Protein AF-A0A925VFR7-F1 (afdb_monomer_lite)

Foldseek 3Di:
DDDDPDPDPDDDPVLVVVLVVLLVVLQVVLVVCVVVLVLVSSLVSLVVNLVSLPPDPVCPVVNLVSLLSSLVSLLSVCVVVVDLVSLVSSLVSLVVSLCVCVDPPHDHDPVSVVSNVVSVVSNVVSVVSNVVSVVVVVVVVPPPPPPPPPVPVPDDVPCPPPPVVPVPPPVPPPPVVVPPPPPPPPDDPDDDDDDDPVVVVVVVVVVVVVVVVVVVVVVVVVVVVVVVVPDPPPPPPPPDDDDDDDD

Radius of gyration: 29.78 Å; chains: 1; bounding box: 69×75×97 Å

Structure (mmCIF, N/CA/C/O backbone):
data_AF-A0A925VFR7-F1
#
_entry.id   AF-A0A925VFR7-F1
#
loop_
_atom_site.group_PDB
_atom_site.id
_atom_site.type_symbol
_atom_site.label_atom_id
_atom_site.label_alt_id
_atom_site.label_comp_id
_atom_site.label_asym_id
_atom_site.label_entity_id
_atom_site.label_seq_id
_atom_site.pdbx_PDB_ins_code
_atom_site.Cartn_x
_atom_site.Cartn_y
_atom_site.Cartn_z
_atom_site.occupancy
_atom_site.B_iso_or_equiv
_atom_site.auth_seq_id
_atom_site.auth_comp_id
_atom_site.auth_asym_id
_atom_site.auth_atom_id
_atom_site.pdbx_PDB_model_num
ATOM 1 N N . MET A 1 1 ? -27.963 -28.538 18.468 1.00 59.59 1 MET A N 1
ATOM 2 C CA . MET A 1 1 ? -27.291 -27.809 19.562 1.00 59.59 1 MET A CA 1
ATOM 3 C C . MET A 1 1 ? -26.613 -26.593 18.952 1.00 59.59 1 MET A C 1
ATOM 5 O O . MET A 1 1 ? -25.867 -26.795 18.001 1.00 59.59 1 MET A O 1
ATOM 9 N N . PRO A 1 2 ? -26.933 -25.360 19.374 1.00 66.06 2 PRO A N 1
ATOM 10 C CA . PRO A 1 2 ? -26.280 -24.164 18.849 1.00 66.06 2 PRO A CA 1
ATOM 11 C C . PRO A 1 2 ? -24.810 -24.149 19.290 1.00 66.06 2 PRO A C 1
ATOM 13 O O . PRO A 1 2 ? -24.520 -24.251 20.479 1.00 66.06 2 PRO A O 1
ATOM 16 N N . VAL A 1 3 ? -23.889 -24.066 18.330 1.00 71.00 3 VAL A N 1
ATOM 17 C CA . VAL A 1 3 ? -22.463 -23.852 18.599 1.00 71.00 3 VAL A CA 1
ATOM 18 C C . VAL A 1 3 ? -22.333 -22.412 19.086 1.00 71.00 3 VAL A C 1
ATOM 20 O O . VAL A 1 3 ? -22.599 -21.486 18.321 1.00 71.00 3 VAL A O 1
ATOM 23 N N . GLN A 1 4 ? -21.999 -22.211 20.362 1.00 64.44 4 GLN A N 1
ATOM 24 C CA . GLN A 1 4 ? -21.635 -20.880 20.840 1.00 64.44 4 GLN A CA 1
ATOM 25 C C . GLN A 1 4 ? -20.401 -20.427 20.048 1.00 64.44 4 GLN A C 1
ATOM 27 O O . GLN A 1 4 ? -19.417 -21.172 20.014 1.00 64.44 4 GLN A O 1
ATOM 32 N N . PRO A 1 5 ? -20.440 -19.264 19.374 1.00 76.12 5 PRO A N 1
ATOM 33 C CA . PRO A 1 5 ? -19.254 -18.739 18.720 1.00 76.12 5 PRO A CA 1
ATOM 34 C C . PRO A 1 5 ? -18.174 -18.565 19.787 1.00 76.12 5 PRO A C 1
ATOM 36 O O . PRO A 1 5 ? -18.442 -18.008 20.853 1.00 76.12 5 PRO A O 1
ATOM 39 N N . ALA A 1 6 ? -16.977 -19.092 19.518 1.00 77.94 6 ALA A N 1
ATOM 40 C CA . ALA A 1 6 ? -15.814 -18.858 20.362 1.00 77.94 6 ALA A CA 1
ATOM 41 C C . ALA A 1 6 ? -15.708 -17.347 20.605 1.00 77.94 6 ALA A C 1
ATOM 43 O O . ALA A 1 6 ? -15.722 -16.574 19.645 1.00 77.94 6 ALA A O 1
ATOM 44 N N . GLY A 1 7 ? -15.705 -16.936 21.877 1.00 76.06 7 GLY A N 1
ATOM 45 C CA . GLY A 1 7 ? -15.683 -15.526 22.248 1.00 76.06 7 GLY A CA 1
ATOM 46 C C . GLY A 1 7 ? -14.533 -14.828 21.532 1.00 76.06 7 GLY A C 1
ATOM 47 O O . GLY A 1 7 ? -13.388 -15.264 21.643 1.00 76.06 7 GLY A O 1
ATOM 48 N N . VAL A 1 8 ? -14.852 -13.791 20.758 1.00 81.19 8 VAL A N 1
ATOM 49 C CA . VAL A 1 8 ? -13.847 -12.943 20.117 1.00 81.19 8 VAL A CA 1
ATOM 50 C C . VAL A 1 8 ? -13.041 -12.321 21.249 1.00 81.19 8 VAL A C 1
ATOM 52 O O . VAL A 1 8 ? -13.591 -11.563 22.047 1.00 81.19 8 VAL A O 1
ATOM 55 N N . ALA A 1 9 ? -11.776 -12.718 21.381 1.00 82.75 9 ALA A N 1
ATOM 56 C CA . ALA A 1 9 ? -10.885 -12.142 22.373 1.00 82.75 9 ALA A CA 1
ATOM 57 C C . ALA A 1 9 ? -10.715 -10.657 22.039 1.00 82.75 9 ALA A C 1
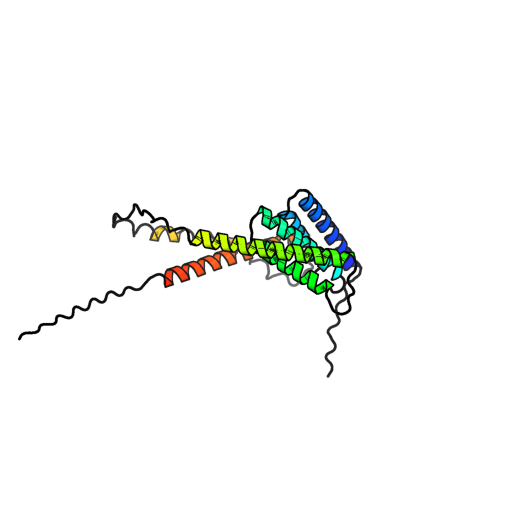ATOM 59 O O . ALA A 1 9 ? -10.127 -10.318 21.015 1.00 82.75 9 ALA A O 1
ATOM 60 N N . THR A 1 10 ? -11.285 -9.790 22.871 1.00 90.50 10 THR A N 1
ATOM 61 C CA . THR A 1 10 ? -11.156 -8.340 22.736 1.00 90.50 10 THR A CA 1
ATOM 62 C C . THR A 1 10 ? -9.782 -7.918 23.226 1.00 90.50 10 THR A C 1
ATOM 64 O O . THR A 1 10 ? -9.385 -8.298 24.331 1.00 90.50 10 THR A O 1
ATOM 67 N N . MET A 1 11 ? -9.080 -7.125 22.424 1.00 93.69 11 MET A N 1
ATOM 68 C CA . MET A 1 11 ? -7.783 -6.561 22.790 1.00 93.69 11 MET A CA 1
ATOM 69 C C . MET A 1 11 ? -7.928 -5.619 23.990 1.00 93.69 11 MET A C 1
ATOM 71 O O . MET A 1 11 ? -8.882 -4.839 24.064 1.00 93.69 11 MET A O 1
ATOM 75 N N . SER A 1 12 ? -7.006 -5.700 24.950 1.00 95.94 12 SER A N 1
ATOM 76 C CA . SER A 1 12 ? -7.021 -4.780 26.088 1.00 95.94 12 SER A CA 1
ATOM 77 C C . SER A 1 12 ? -6.659 -3.351 25.641 1.00 95.94 12 SER A C 1
ATOM 79 O O . SER A 1 12 ? -5.920 -3.177 24.669 1.00 95.94 12 SER A O 1
ATOM 81 N N . PRO A 1 13 ? -7.128 -2.303 26.347 1.00 95.75 13 PRO A N 1
ATOM 82 C CA . PRO A 1 13 ? -6.771 -0.921 26.013 1.00 95.75 13 PRO A CA 1
ATOM 83 C C . PRO A 1 13 ? -5.257 -0.648 26.033 1.00 95.75 13 PRO A C 1
ATOM 85 O O . PRO A 1 13 ? -4.766 0.162 25.254 1.00 95.75 13 PRO A O 1
ATOM 88 N N . GLU A 1 14 ? -4.508 -1.328 26.907 1.00 96.88 14 GLU A N 1
ATOM 89 C CA . GLU A 1 14 ? -3.048 -1.194 27.017 1.00 96.88 14 GLU A CA 1
ATOM 90 C C . GLU A 1 14 ? -2.316 -1.791 25.805 1.00 96.88 14 GLU A C 1
ATOM 92 O O . GLU A 1 14 ? -1.387 -1.182 25.267 1.00 96.88 14 GLU A O 1
ATOM 97 N N . GLU A 1 15 ? -2.761 -2.957 25.331 1.00 95.56 15 GLU A N 1
ATOM 98 C CA . GLU A 1 15 ? -2.248 -3.570 24.101 1.00 95.56 15 GLU A CA 1
ATOM 99 C C . GLU A 1 15 ? -2.549 -2.696 22.880 1.00 95.56 15 GLU A C 1
ATOM 101 O O . GLU A 1 15 ? -1.662 -2.476 22.056 1.00 95.56 15 GLU A O 1
ATOM 106 N N . MET A 1 16 ? -3.766 -2.147 22.795 1.00 95.81 16 MET A N 1
ATOM 107 C CA . MET A 1 16 ? -4.173 -1.254 21.707 1.00 95.81 16 MET A CA 1
ATOM 108 C C . MET A 1 16 ? -3.295 0.000 21.657 1.00 95.81 16 MET A C 1
ATOM 110 O O . MET A 1 16 ? -2.713 0.290 20.616 1.00 95.81 16 MET A O 1
ATOM 114 N N . ALA A 1 17 ? -3.093 0.668 22.797 1.00 96.44 17 ALA A N 1
ATOM 115 C CA . ALA A 1 17 ? -2.224 1.840 22.886 1.00 96.44 17 ALA A CA 1
ATOM 116 C C . ALA A 1 17 ? -0.759 1.521 22.527 1.00 96.44 17 ALA A C 1
ATOM 118 O O . ALA A 1 17 ? -0.063 2.338 21.924 1.00 96.44 17 ALA A O 1
ATOM 119 N N . THR A 1 18 ? -0.280 0.320 22.870 1.00 97.44 18 THR A N 1
ATOM 120 C CA . THR A 1 18 ? 1.074 -0.133 22.513 1.00 97.44 18 THR A CA 1
ATOM 121 C C . THR A 1 18 ? 1.211 -0.354 21.004 1.00 97.44 18 THR A C 1
ATOM 123 O O . THR A 1 18 ? 2.226 0.029 20.417 1.00 97.44 18 THR A O 1
ATOM 126 N N . ILE A 1 19 ? 0.196 -0.946 20.365 1.00 96.50 19 ILE A N 1
ATOM 127 C CA . ILE A 1 19 ? 0.153 -1.129 18.909 1.00 96.50 19 ILE A CA 1
ATOM 128 C C . ILE A 1 19 ? 0.097 0.227 18.210 1.00 96.50 19 ILE A C 1
ATOM 130 O O . ILE A 1 19 ? 0.921 0.465 17.332 1.00 96.50 19 ILE A O 1
ATOM 134 N N . GLU A 1 20 ? -0.798 1.123 18.626 1.00 96.19 20 GLU A N 1
ATOM 135 C CA . GLU A 1 20 ? -0.933 2.471 18.059 1.00 96.19 20 GLU A CA 1
ATOM 136 C C . GLU A 1 20 ? 0.391 3.242 18.123 1.00 96.19 20 GLU A C 1
ATOM 138 O O . GLU A 1 20 ? 0.878 3.727 17.104 1.00 96.19 20 GLU A O 1
ATOM 143 N N . ALA A 1 21 ? 1.054 3.255 19.285 1.00 97.75 21 ALA A N 1
ATOM 144 C CA . ALA A 1 21 ? 2.353 3.908 19.431 1.00 97.75 21 ALA A CA 1
ATOM 145 C C . ALA A 1 21 ? 3.431 3.297 18.513 1.00 97.75 21 ALA A C 1
ATOM 147 O O . ALA A 1 21 ? 4.265 4.014 17.954 1.00 97.75 21 ALA A O 1
ATOM 148 N N . GLY A 1 22 ? 3.431 1.970 18.343 1.00 97.62 22 GLY A N 1
ATOM 149 C CA . GLY A 1 22 ? 4.340 1.289 17.423 1.00 97.62 22 GLY A CA 1
ATOM 150 C C . GLY A 1 22 ? 4.063 1.627 15.955 1.00 97.62 22 GLY A C 1
ATOM 151 O O . GLY A 1 22 ? 5.004 1.887 15.199 1.00 97.62 22 GLY A O 1
ATOM 152 N N . VAL A 1 23 ? 2.786 1.673 15.566 1.00 97.81 23 VAL A N 1
ATOM 153 C CA . VAL A 1 23 ? 2.335 2.070 14.225 1.00 97.81 23 VAL A CA 1
ATOM 154 C C . VAL A 1 23 ? 2.752 3.505 13.927 1.00 97.81 23 VAL A C 1
ATOM 156 O O . VAL A 1 23 ? 3.360 3.737 12.885 1.00 97.81 23 VAL A O 1
ATOM 159 N N . ASP A 1 24 ? 2.536 4.444 14.847 1.00 98.06 24 ASP A N 1
ATOM 160 C CA . ASP A 1 24 ? 2.891 5.855 14.659 1.00 98.06 24 ASP A CA 1
ATOM 161 C C . ASP A 1 24 ? 4.394 6.061 14.433 1.00 98.06 24 ASP A C 1
ATOM 163 O O . ASP A 1 24 ? 4.808 6.837 13.562 1.00 98.06 24 ASP A O 1
ATOM 167 N N . ILE A 1 25 ? 5.239 5.336 15.176 1.00 98.25 25 ILE A N 1
ATOM 168 C CA . ILE A 1 25 ? 6.697 5.376 14.992 1.00 98.25 25 ILE A CA 1
ATOM 169 C C . ILE A 1 25 ? 7.078 4.879 13.592 1.00 98.25 25 ILE A C 1
ATOM 171 O O . ILE A 1 25 ? 7.907 5.506 12.922 1.00 98.25 25 ILE A O 1
ATOM 175 N N . LEU A 1 26 ? 6.500 3.759 13.150 1.00 98.31 26 LEU A N 1
ATOM 176 C CA . LEU A 1 26 ? 6.787 3.165 11.842 1.00 98.31 26 LEU A CA 1
ATOM 177 C C . LEU A 1 26 ? 6.259 4.038 10.701 1.00 98.31 26 LEU A C 1
ATOM 179 O O . LEU A 1 26 ? 7.009 4.324 9.771 1.00 98.31 26 LEU A O 1
ATOM 183 N N . ARG A 1 27 ? 5.029 4.548 10.813 1.00 98.12 27 ARG A N 1
ATOM 184 C CA . ARG A 1 27 ? 4.415 5.477 9.856 1.00 98.12 27 ARG A CA 1
ATOM 185 C C . ARG A 1 27 ? 5.247 6.750 9.714 1.00 98.12 27 ARG A C 1
ATOM 187 O O . ARG A 1 27 ? 5.572 7.150 8.602 1.00 98.12 27 ARG A O 1
ATOM 194 N N . THR A 1 28 ? 5.696 7.343 10.822 1.00 98.38 28 THR A N 1
ATOM 195 C CA . THR A 1 28 ? 6.566 8.534 10.793 1.00 98.38 28 THR A CA 1
ATOM 196 C C . THR A 1 28 ? 7.880 8.273 10.048 1.00 98.38 28 THR A C 1
ATOM 198 O O . THR A 1 28 ? 8.368 9.136 9.314 1.00 98.38 28 THR A O 1
ATOM 201 N N . ARG A 1 29 ? 8.480 7.089 10.228 1.00 98.38 29 ARG A N 1
ATOM 202 C CA . ARG A 1 29 ? 9.688 6.693 9.485 1.00 98.38 29 ARG A CA 1
ATOM 203 C C . ARG A 1 29 ? 9.389 6.463 8.009 1.00 98.38 29 ARG A C 1
ATOM 205 O O . ARG A 1 29 ? 10.149 6.952 7.180 1.00 98.38 29 ARG A O 1
ATOM 212 N N . ALA A 1 30 ? 8.288 5.780 7.700 1.00 98.25 30 ALA A N 1
ATOM 213 C CA . ALA A 1 30 ? 7.858 5.510 6.335 1.00 98.25 30 ALA A CA 1
ATOM 214 C C . ALA A 1 30 ? 7.651 6.810 5.550 1.00 98.25 30 ALA A C 1
ATOM 216 O O . ALA A 1 30 ? 8.232 6.964 4.481 1.00 98.25 30 ALA A O 1
ATOM 217 N N . ILE A 1 31 ? 6.931 7.779 6.128 1.00 98.31 31 ILE A N 1
ATOM 218 C CA . ILE A 1 31 ? 6.717 9.109 5.538 1.00 98.31 31 ILE A CA 1
ATOM 219 C C . ILE A 1 31 ? 8.055 9.802 5.268 1.00 98.31 31 ILE A C 1
ATOM 221 O O . ILE A 1 31 ? 8.284 10.286 4.166 1.00 98.31 31 ILE A O 1
ATOM 225 N N . ARG A 1 32 ? 8.985 9.789 6.233 1.00 98.56 32 ARG A N 1
ATOM 226 C CA . ARG A 1 32 ? 10.310 10.398 6.045 1.00 98.56 32 ARG A CA 1
ATOM 227 C C . ARG A 1 32 ? 11.085 9.764 4.887 1.00 98.56 32 ARG A C 1
ATOM 229 O O . ARG A 1 32 ? 11.654 10.490 4.077 1.00 98.56 32 ARG A O 1
ATOM 236 N N . SER A 1 33 ? 11.129 8.434 4.812 1.00 98.31 33 SER A N 1
ATOM 237 C CA . SER A 1 33 ? 11.785 7.730 3.702 1.00 98.31 33 SER A CA 1
ATOM 238 C C . SER A 1 33 ? 11.080 8.011 2.374 1.00 98.31 33 SER A C 1
ATOM 240 O O . SER A 1 33 ? 11.736 8.254 1.363 1.00 98.31 33 SER A O 1
ATOM 242 N N . TYR A 1 34 ? 9.749 8.071 2.375 1.00 98.12 34 TYR A N 1
ATOM 243 C CA . TYR A 1 34 ? 8.959 8.393 1.192 1.00 98.12 34 TYR A CA 1
ATOM 244 C C . TYR A 1 34 ? 9.262 9.803 0.664 1.00 98.12 34 TYR A C 1
ATOM 246 O O . TYR A 1 34 ? 9.540 9.966 -0.525 1.00 98.12 34 TYR A O 1
ATOM 254 N N . ASP A 1 35 ? 9.312 10.801 1.549 1.00 97.94 35 ASP A N 1
ATOM 255 C CA . ASP A 1 35 ? 9.669 12.185 1.218 1.00 97.94 35 ASP A CA 1
ATOM 256 C C . ASP A 1 35 ? 11.101 12.293 0.663 1.00 97.94 35 ASP A C 1
ATOM 258 O O . ASP A 1 35 ? 11.365 13.061 -0.267 1.00 97.94 35 ASP A O 1
ATOM 262 N N . ASN A 1 36 ? 12.019 11.463 1.169 1.00 98.12 36 ASN A N 1
ATOM 263 C CA . ASN A 1 36 ? 13.394 11.344 0.675 1.00 98.12 36 ASN A CA 1
ATOM 264 C C . ASN A 1 36 ? 13.518 10.548 -0.639 1.00 98.12 36 ASN A C 1
ATOM 266 O O . ASN A 1 36 ? 14.623 10.410 -1.166 1.00 98.12 36 ASN A O 1
ATOM 270 N N . ARG A 1 37 ? 12.405 10.053 -1.200 1.00 97.62 37 ARG A N 1
ATOM 271 C CA . ARG A 1 37 ? 12.347 9.162 -2.376 1.00 97.62 37 ARG A CA 1
ATOM 272 C C . ARG A 1 37 ? 13.005 7.793 -2.164 1.00 97.62 37 ARG A C 1
ATOM 274 O O . ARG A 1 37 ? 13.318 7.098 -3.130 1.00 97.62 37 ARG A O 1
ATOM 281 N N . GLU A 1 38 ? 13.168 7.378 -0.915 1.00 98.12 38 GLU A N 1
ATOM 282 C CA . GLU A 1 38 ? 13.623 6.048 -0.499 1.00 98.12 38 GLU A CA 1
ATOM 283 C C . GLU A 1 38 ? 12.413 5.094 -0.456 1.00 98.12 38 GLU A C 1
ATOM 285 O O . GLU A 1 38 ? 12.015 4.585 0.590 1.00 98.12 38 GLU A O 1
ATOM 290 N N . TYR A 1 39 ? 11.755 4.890 -1.604 1.00 98.00 39 TYR A N 1
ATOM 291 C CA . TYR A 1 39 ? 10.444 4.222 -1.659 1.00 98.00 39 TYR A CA 1
ATOM 292 C C . TYR A 1 39 ? 10.468 2.747 -1.239 1.00 98.00 39 TYR A C 1
ATOM 294 O O . TYR A 1 39 ? 9.459 2.237 -0.754 1.00 98.00 39 TYR A O 1
ATOM 302 N N . VAL A 1 40 ? 11.599 2.057 -1.425 1.00 97.88 40 VAL A N 1
ATOM 303 C CA . VAL A 1 40 ? 11.767 0.669 -0.964 1.00 97.88 40 VAL A CA 1
ATOM 304 C C . VAL A 1 40 ? 11.728 0.624 0.562 1.00 97.88 40 VAL A C 1
ATOM 306 O O . VAL A 1 40 ? 10.917 -0.113 1.117 1.00 97.88 40 VAL A O 1
ATOM 309 N N . ASP A 1 41 ? 12.511 1.479 1.218 1.00 98.12 41 ASP A N 1
ATOM 310 C CA . ASP A 1 41 ? 12.558 1.571 2.678 1.00 98.12 41 ASP A CA 1
ATOM 311 C C . ASP A 1 41 ? 11.204 2.018 3.243 1.00 98.12 41 ASP A C 1
ATOM 313 O O . ASP A 1 41 ? 10.723 1.461 4.230 1.00 98.12 41 ASP A O 1
ATOM 317 N N . ALA A 1 42 ? 10.539 2.974 2.585 1.00 98.38 42 ALA A N 1
ATOM 318 C CA . ALA A 1 42 ? 9.194 3.401 2.964 1.00 98.38 42 ALA A CA 1
ATOM 319 C C . ALA A 1 42 ? 8.190 2.236 2.922 1.00 98.38 42 ALA A C 1
ATOM 321 O O . ALA A 1 42 ? 7.443 2.033 3.881 1.00 98.38 42 ALA A O 1
ATOM 322 N N . ALA A 1 43 ? 8.205 1.437 1.847 1.00 98.12 43 ALA A N 1
ATOM 323 C CA . ALA A 1 43 ? 7.351 0.259 1.721 1.00 98.12 43 ALA A CA 1
ATOM 324 C C . ALA A 1 43 ? 7.631 -0.769 2.829 1.00 98.12 43 ALA A C 1
ATOM 326 O O . ALA A 1 43 ? 6.689 -1.300 3.408 1.00 98.12 43 ALA A O 1
ATOM 327 N N . GLU A 1 44 ? 8.897 -1.010 3.177 1.00 98.12 44 GLU A N 1
ATOM 328 C CA . GLU A 1 44 ? 9.256 -1.917 4.274 1.00 98.12 44 GLU A CA 1
ATOM 329 C C . GLU A 1 44 ? 8.732 -1.424 5.634 1.00 98.12 44 GLU A C 1
ATOM 331 O O . GLU A 1 44 ? 8.173 -2.206 6.404 1.00 98.12 44 GLU A O 1
ATOM 336 N N . GLN A 1 45 ? 8.852 -0.125 5.936 1.00 98.50 45 GLN A N 1
ATOM 337 C CA . GLN A 1 45 ? 8.332 0.436 7.191 1.00 98.50 45 GLN A CA 1
ATOM 338 C C . GLN A 1 45 ? 6.799 0.367 7.265 1.00 98.50 45 GLN A C 1
ATOM 340 O O . GLN A 1 45 ? 6.252 -0.003 8.307 1.00 98.50 45 GLN A O 1
ATOM 345 N N . TRP A 1 46 ? 6.097 0.673 6.169 1.00 98.50 46 TRP A N 1
ATOM 346 C CA . TRP A 1 46 ? 4.641 0.517 6.105 1.00 98.50 46 TRP A CA 1
ATOM 347 C C . TRP A 1 46 ? 4.202 -0.949 6.178 1.00 98.50 46 TRP A C 1
ATOM 349 O O . TRP A 1 46 ? 3.184 -1.238 6.802 1.00 98.50 46 TRP A O 1
ATOM 359 N N . GLU A 1 47 ? 4.964 -1.891 5.617 1.00 98.44 47 GLU A N 1
ATOM 360 C CA . GLU A 1 47 ? 4.686 -3.329 5.733 1.00 98.44 47 GLU A CA 1
ATOM 361 C C . GLU A 1 47 ? 4.805 -3.804 7.189 1.00 98.44 47 GLU A C 1
ATOM 363 O O . GLU A 1 47 ? 3.933 -4.529 7.677 1.00 98.44 47 GLU A O 1
ATOM 368 N N . LEU A 1 48 ? 5.819 -3.328 7.922 1.00 98.38 48 LEU A N 1
ATOM 369 C CA . LEU A 1 48 ? 5.944 -3.577 9.361 1.00 98.38 48 LEU A CA 1
ATOM 370 C C . LEU A 1 48 ? 4.763 -2.989 10.145 1.00 98.38 48 LEU A C 1
ATOM 372 O O . LEU A 1 48 ? 4.208 -3.677 11.002 1.00 98.38 48 LEU A O 1
ATOM 376 N N . ALA A 1 49 ? 4.346 -1.755 9.837 1.00 98.25 49 ALA A N 1
ATOM 377 C CA . ALA A 1 49 ? 3.197 -1.119 10.487 1.00 98.25 49 ALA A CA 1
ATOM 378 C C . ALA A 1 49 ? 1.900 -1.900 10.214 1.00 98.25 49 ALA A C 1
ATOM 380 O O . ALA A 1 49 ? 1.147 -2.226 11.132 1.00 98.25 49 ALA A O 1
ATOM 381 N N . TYR A 1 50 ? 1.678 -2.284 8.956 1.00 98.00 50 TYR A N 1
ATOM 382 C CA . TYR A 1 50 ? 0.532 -3.081 8.526 1.00 98.00 50 TYR A CA 1
ATOM 383 C C . TYR A 1 50 ? 0.493 -4.463 9.196 1.00 98.00 50 TYR A C 1
ATOM 385 O O . TYR A 1 50 ? -0.579 -4.963 9.555 1.00 98.00 50 TYR A O 1
ATOM 393 N N . GLY A 1 51 ? 1.660 -5.092 9.366 1.00 97.81 51 GLY A N 1
ATOM 394 C CA . GLY A 1 51 ? 1.815 -6.358 10.079 1.00 97.81 51 GLY A CA 1
ATOM 395 C C . GLY A 1 51 ? 1.529 -6.234 11.575 1.00 97.81 51 GLY A C 1
ATOM 396 O O . GLY A 1 51 ? 0.866 -7.110 12.131 1.00 97.81 51 GLY A O 1
ATOM 397 N N . LEU A 1 52 ? 1.969 -5.137 12.201 1.00 97.88 52 LEU A N 1
ATOM 398 C CA . LEU A 1 52 ? 1.780 -4.866 13.628 1.00 97.88 52 LEU A CA 1
ATOM 399 C C . LEU A 1 52 ? 0.297 -4.741 14.009 1.00 97.88 52 LEU A C 1
ATOM 401 O O . LEU A 1 52 ? -0.111 -5.271 15.038 1.00 97.88 52 LEU A O 1
ATOM 405 N N . VAL A 1 53 ? -0.519 -4.113 13.156 1.00 97.62 53 VAL A N 1
ATOM 406 C CA . VAL A 1 53 ? -1.973 -3.993 13.370 1.00 97.62 53 VAL A CA 1
ATOM 407 C C . VAL A 1 53 ? -2.684 -5.357 13.350 1.00 97.62 53 VAL A C 1
ATOM 409 O O . VAL A 1 53 ? -3.665 -5.582 14.062 1.00 97.62 53 VAL A O 1
ATOM 412 N N . GLY A 1 54 ? -2.199 -6.301 12.538 1.00 94.50 54 GLY A N 1
ATOM 413 C CA . GLY A 1 54 ? -2.767 -7.646 12.453 1.00 94.50 54 GLY A CA 1
ATOM 414 C C . GLY A 1 54 ? -4.234 -7.687 11.976 1.00 94.50 54 GLY A C 1
ATOM 415 O O . GLY A 1 54 ? -4.764 -6.735 11.409 1.00 94.50 54 GLY A O 1
ATOM 416 N N . PRO A 1 55 ? -4.929 -8.834 12.083 1.00 94.44 55 PRO A N 1
ATOM 417 C CA . PRO A 1 55 ? -6.336 -8.990 11.690 1.00 94.44 55 PRO A CA 1
ATOM 418 C C . PRO A 1 55 ? -7.348 -8.625 12.788 1.00 94.44 55 PRO A C 1
ATOM 420 O O . PRO A 1 55 ? -8.430 -9.207 12.817 1.00 94.44 55 PRO A O 1
ATOM 423 N N . SER A 1 56 ? -7.023 -7.677 13.669 1.00 93.31 56 SER A N 1
ATOM 424 C CA . SER A 1 56 ? -7.941 -7.229 14.723 1.00 93.31 56 SER A CA 1
ATOM 425 C C . SER A 1 56 ? -9.168 -6.514 14.124 1.00 93.31 56 SER A C 1
ATOM 427 O O . SER A 1 56 ? -8.998 -5.642 13.266 1.00 93.31 56 SER A O 1
ATOM 429 N N . PRO A 1 57 ? -10.403 -6.867 14.543 1.00 93.25 57 PRO A N 1
ATOM 430 C CA . PRO A 1 57 ? -11.615 -6.159 14.132 1.00 93.25 57 PRO A CA 1
ATOM 431 C C . PRO A 1 57 ? -11.661 -4.710 14.643 1.00 93.25 57 PRO A C 1
ATOM 433 O O . PRO A 1 57 ? -12.261 -3.858 13.991 1.00 93.25 57 PRO A O 1
ATOM 436 N N . GLU A 1 58 ? -11.015 -4.423 15.774 1.00 94.69 58 GLU A N 1
ATOM 437 C CA . GLU A 1 58 ? -10.939 -3.090 16.377 1.00 94.69 58 GLU A CA 1
ATOM 438 C C . GLU A 1 58 ? -10.086 -2.119 15.546 1.00 94.69 58 GLU A C 1
ATOM 440 O O . GLU A 1 58 ? -10.391 -0.931 15.487 1.00 94.69 58 GLU A O 1
ATOM 445 N N . LEU A 1 59 ? -9.069 -2.625 14.841 1.00 95.75 59 LEU A N 1
ATOM 446 C CA . LEU A 1 59 ? -8.111 -1.825 14.066 1.00 95.75 59 LEU A CA 1
ATOM 447 C C . LEU A 1 59 ? -8.301 -1.945 12.542 1.00 95.75 59 LEU A C 1
ATOM 449 O O . LEU A 1 59 ? -7.384 -1.700 11.756 1.00 95.75 59 LEU A O 1
ATOM 453 N N . VAL A 1 60 ? -9.492 -2.343 12.082 1.00 95.75 60 VAL A N 1
ATOM 454 C CA . VAL A 1 60 ? -9.751 -2.564 10.645 1.00 95.75 60 VAL A CA 1
ATOM 455 C C . VAL A 1 60 ? -9.554 -1.294 9.821 1.00 95.75 60 VAL A C 1
ATOM 457 O O . VAL A 1 60 ? -9.002 -1.388 8.722 1.00 95.75 60 VAL A O 1
ATOM 460 N N . ALA A 1 61 ? -10.009 -0.145 10.331 1.00 94.19 61 ALA A N 1
ATOM 461 C CA . ALA A 1 61 ? -9.906 1.142 9.644 1.00 94.19 61 ALA A CA 1
ATOM 462 C C . ALA A 1 61 ? -8.437 1.553 9.463 1.00 94.19 61 ALA A C 1
ATOM 464 O O . ALA A 1 61 ? -7.995 1.738 8.332 1.00 94.19 61 ALA A O 1
ATOM 465 N N . GLU A 1 62 ? -7.675 1.556 10.560 1.00 96.69 62 GLU A N 1
ATOM 466 C CA . GLU A 1 62 ? -6.229 1.815 10.585 1.00 96.69 62 GLU A CA 1
ATOM 467 C C . GLU A 1 62 ? -5.478 0.907 9.602 1.00 96.69 62 GLU A C 1
ATOM 469 O O . GLU A 1 62 ? -4.666 1.348 8.790 1.00 96.69 62 GLU A O 1
ATOM 474 N N . ARG A 1 63 ? -5.819 -0.388 9.593 1.00 97.25 63 ARG A N 1
ATOM 475 C CA . ARG A 1 63 ? -5.223 -1.340 8.657 1.00 97.25 63 ARG A CA 1
ATOM 476 C C . ARG A 1 63 ? -5.534 -1.018 7.198 1.00 97.25 63 ARG A C 1
ATOM 478 O O . ARG A 1 63 ? -4.698 -1.283 6.338 1.00 97.25 63 ARG A O 1
ATOM 485 N N . GLN A 1 64 ? -6.741 -0.549 6.883 1.00 96.94 64 GLN A N 1
ATOM 486 C CA . GLN A 1 64 ? -7.080 -0.212 5.499 1.00 96.94 64 GLN A CA 1
ATOM 487 C C . GLN A 1 64 ? -6.336 1.032 5.026 1.00 96.94 64 GLN A C 1
ATOM 489 O O . GLN A 1 64 ? -5.850 1.026 3.897 1.00 96.94 64 GLN A O 1
ATOM 494 N N . GLU A 1 65 ? -6.202 2.043 5.884 1.00 96.56 65 GLU A N 1
ATOM 495 C CA . GLU A 1 65 ? -5.413 3.238 5.584 1.00 96.56 65 GLU A CA 1
ATOM 496 C C . GLU A 1 65 ? -3.946 2.872 5.322 1.00 96.56 65 GLU A C 1
ATOM 498 O O . GLU A 1 65 ? -3.430 3.147 4.239 1.00 96.56 65 GLU A O 1
ATOM 503 N N . LEU A 1 66 ? -3.314 2.120 6.231 1.00 97.81 66 LEU A N 1
ATOM 504 C CA . LEU A 1 66 ? -1.947 1.620 6.034 1.00 97.81 66 LEU A CA 1
ATOM 505 C C . LEU A 1 66 ? -1.812 0.761 4.770 1.00 97.81 66 LEU A C 1
ATOM 507 O O . LEU A 1 66 ? -0.788 0.798 4.096 1.00 97.81 66 LEU A O 1
ATOM 511 N N . GLY A 1 67 ? -2.836 -0.028 4.433 1.00 98.12 67 GLY A N 1
ATOM 512 C CA . GLY A 1 67 ? -2.848 -0.836 3.214 1.00 98.12 67 GLY A CA 1
ATOM 513 C C . GLY A 1 67 ? -2.836 0.012 1.941 1.00 98.12 67 GLY A C 1
ATOM 514 O O . GLY A 1 67 ? -2.170 -0.354 0.973 1.00 98.12 67 GLY A O 1
ATOM 515 N N . PHE A 1 68 ? -3.542 1.143 1.948 1.00 98.38 68 PHE A N 1
ATOM 516 C CA . PHE A 1 68 ? -3.543 2.101 0.847 1.00 98.38 68 PHE A CA 1
ATOM 517 C C . PHE A 1 68 ? -2.187 2.817 0.718 1.00 98.38 68 PHE A C 1
ATOM 519 O O . PHE A 1 68 ? -1.620 2.851 -0.375 1.00 98.38 68 PHE A O 1
ATOM 526 N N . GLU A 1 69 ? -1.614 3.295 1.829 1.00 97.94 69 GLU A N 1
ATOM 527 C CA . GLU A 1 69 ? -0.278 3.916 1.855 1.00 97.94 69 GLU A CA 1
ATOM 528 C C . GLU A 1 69 ? 0.821 2.947 1.380 1.00 97.94 69 GLU A C 1
ATOM 530 O O . GLU A 1 69 ? 1.641 3.279 0.521 1.00 97.94 69 GLU A O 1
ATOM 535 N N . LEU A 1 70 ? 0.791 1.701 1.862 1.00 98.44 70 LEU A N 1
ATOM 536 C CA . LEU A 1 70 ? 1.716 0.648 1.442 1.00 98.44 70 LEU A CA 1
ATOM 537 C C . LEU A 1 70 ? 1.601 0.345 -0.060 1.00 98.44 70 LEU A C 1
ATOM 539 O O . LEU A 1 70 ? 2.609 0.120 -0.734 1.00 98.44 70 LEU A O 1
ATOM 543 N N . ALA A 1 71 ? 0.384 0.355 -0.611 1.00 98.50 71 ALA A N 1
ATOM 544 C CA . ALA A 1 71 ? 0.185 0.145 -2.039 1.00 98.50 71 ALA A CA 1
ATOM 545 C C . ALA A 1 71 ? 0.849 1.247 -2.877 1.00 98.50 71 ALA A C 1
ATOM 547 O O . ALA A 1 71 ? 1.551 0.938 -3.842 1.00 98.50 71 ALA A O 1
ATOM 548 N N . HIS A 1 72 ? 0.691 2.512 -2.480 1.00 98.19 72 HIS A N 1
ATOM 549 C CA . HIS A 1 72 ? 1.399 3.639 -3.091 1.00 98.19 72 HIS A CA 1
ATOM 550 C C . HIS A 1 72 ? 2.914 3.437 -3.067 1.00 98.19 72 HIS A C 1
ATOM 552 O O . HIS A 1 72 ? 3.582 3.550 -4.098 1.00 98.19 72 HIS A O 1
ATOM 558 N N . ALA A 1 73 ? 3.452 3.082 -1.900 1.00 98.19 73 ALA A N 1
ATOM 559 C CA . ALA A 1 73 ? 4.873 2.816 -1.715 1.00 98.19 73 ALA A CA 1
ATOM 560 C C . ALA A 1 73 ? 5.394 1.774 -2.707 1.00 98.19 73 ALA A C 1
ATOM 562 O O . ALA A 1 73 ? 6.412 1.987 -3.361 1.00 98.19 73 ALA A O 1
ATOM 563 N N . HIS A 1 74 ? 4.664 0.668 -2.871 1.00 98.50 74 HIS A N 1
ATOM 564 C CA . HIS A 1 74 ? 5.017 -0.389 -3.811 1.00 98.50 74 HIS A CA 1
ATOM 565 C C . HIS A 1 74 ? 5.013 0.077 -5.274 1.00 98.50 74 HIS A C 1
ATOM 567 O O . HIS A 1 74 ? 5.930 -0.283 -6.015 1.00 98.50 74 HIS A O 1
ATOM 573 N N . VAL A 1 75 ? 4.039 0.896 -5.692 1.00 98.25 75 VAL A N 1
ATOM 574 C CA . VAL A 1 75 ? 3.988 1.458 -7.057 1.00 98.25 75 VAL A CA 1
ATOM 575 C C . VAL A 1 75 ? 5.190 2.366 -7.336 1.00 98.25 75 VAL A C 1
ATOM 577 O O . VAL A 1 75 ? 5.765 2.319 -8.428 1.00 98.25 75 VAL A O 1
ATOM 580 N N . HIS A 1 76 ? 5.592 3.179 -6.357 1.00 98.06 76 HIS A N 1
ATOM 581 C CA . HIS A 1 76 ? 6.762 4.051 -6.477 1.00 98.06 76 HIS A CA 1
ATOM 582 C C . HIS A 1 76 ? 8.087 3.286 -6.384 1.00 98.06 76 HIS A C 1
ATOM 584 O O . HIS A 1 76 ? 9.013 3.577 -7.139 1.00 98.06 76 HIS A O 1
ATOM 590 N N . ALA A 1 77 ? 8.170 2.272 -5.524 1.00 97.88 77 ALA A N 1
ATOM 591 C CA . ALA A 1 77 ? 9.331 1.397 -5.417 1.00 97.88 77 ALA A CA 1
ATOM 592 C C . ALA A 1 77 ? 9.572 0.602 -6.712 1.00 97.88 77 ALA A C 1
ATOM 594 O O . ALA A 1 77 ? 10.709 0.556 -7.175 1.00 97.88 77 ALA A O 1
ATOM 595 N N . HIS A 1 78 ? 8.517 0.075 -7.356 1.00 97.38 78 HIS A N 1
ATOM 596 C CA . HIS A 1 78 ? 8.627 -0.575 -8.675 1.00 97.38 78 HIS A CA 1
ATOM 597 C C . HIS A 1 78 ? 9.218 0.359 -9.730 1.00 97.38 78 HIS A C 1
ATOM 599 O O . HIS A 1 78 ? 10.058 -0.060 -10.518 1.00 97.38 78 HIS A O 1
ATOM 605 N N . ALA A 1 79 ? 8.835 1.638 -9.725 1.00 95.56 79 ALA A N 1
ATOM 606 C CA . ALA A 1 79 ? 9.394 2.605 -10.667 1.00 95.56 79 ALA A CA 1
ATOM 607 C C . ALA A 1 79 ? 10.913 2.812 -10.488 1.00 95.56 79 ALA A C 1
ATOM 609 O O . ALA A 1 79 ? 11.557 3.346 -11.388 1.00 95.56 79 ALA A O 1
ATOM 610 N N . HIS A 1 80 ? 11.475 2.414 -9.341 1.00 95.56 80 HIS A N 1
ATOM 611 C CA . HIS A 1 80 ? 12.901 2.502 -9.047 1.00 95.56 80 HIS A CA 1
ATOM 612 C C . HIS A 1 80 ? 13.651 1.188 -9.305 1.00 95.56 80 HIS A C 1
ATOM 614 O O . HIS A 1 80 ? 14.736 1.215 -9.882 1.00 95.56 80 HIS A O 1
ATOM 620 N N . ASP A 1 81 ? 13.101 0.047 -8.877 1.00 96.44 81 ASP A N 1
ATOM 621 C CA . ASP A 1 81 ? 13.797 -1.249 -8.918 1.00 96.44 81 ASP A CA 1
ATOM 622 C C . ASP A 1 81 ? 13.273 -2.239 -9.969 1.00 96.44 81 ASP A C 1
ATOM 624 O O . ASP A 1 81 ? 13.875 -3.297 -10.164 1.00 96.44 81 ASP A O 1
ATOM 628 N N . HIS A 1 82 ? 12.186 -1.893 -10.664 1.00 94.69 82 HIS A N 1
ATOM 629 C CA . HIS A 1 82 ? 11.534 -2.691 -11.702 1.00 94.69 82 HIS A CA 1
ATOM 630 C C . HIS A 1 82 ? 11.151 -4.117 -11.259 1.00 94.69 82 HIS A C 1
ATOM 632 O O . HIS A 1 82 ? 11.158 -5.042 -12.072 1.00 94.69 82 HIS A O 1
ATOM 638 N N . GLN A 1 83 ? 10.822 -4.325 -9.975 1.00 95.75 83 GLN A N 1
ATOM 639 C CA . GLN A 1 83 ? 10.371 -5.631 -9.475 1.00 95.75 83 GLN A CA 1
ATOM 640 C C . GLN A 1 83 ? 8.852 -5.826 -9.664 1.00 95.75 83 GLN A C 1
ATOM 642 O O . GLN A 1 83 ? 8.075 -5.199 -8.934 1.00 95.75 83 GLN A O 1
ATOM 647 N N . PRO A 1 84 ? 8.392 -6.702 -10.583 1.00 94.25 84 PRO A N 1
ATOM 648 C CA . PRO A 1 84 ? 6.969 -6.837 -10.921 1.00 94.25 84 PRO A CA 1
ATOM 649 C C . PRO A 1 84 ? 6.109 -7.286 -9.731 1.00 94.25 84 PRO A C 1
ATOM 651 O O . PRO A 1 84 ? 4.982 -6.816 -9.572 1.00 94.25 84 PRO A O 1
ATOM 654 N N . ASP A 1 85 ? 6.670 -8.094 -8.826 1.00 96.50 85 ASP A N 1
ATOM 655 C CA . ASP A 1 85 ? 6.019 -8.541 -7.589 1.00 96.50 85 ASP A CA 1
ATOM 656 C C . ASP A 1 85 ? 5.471 -7.373 -6.748 1.00 96.50 85 ASP A C 1
ATOM 658 O O . ASP A 1 85 ? 4.471 -7.523 -6.044 1.00 96.50 85 ASP A O 1
ATOM 662 N N . ARG A 1 86 ? 6.093 -6.185 -6.810 1.00 97.25 86 ARG A N 1
ATOM 663 C CA . ARG A 1 86 ? 5.605 -4.998 -6.090 1.00 97.25 86 ARG A CA 1
ATOM 664 C C . ARG A 1 86 ? 4.279 -4.500 -6.650 1.00 97.25 86 ARG A C 1
ATOM 666 O O . ARG A 1 86 ? 3.387 -4.164 -5.874 1.00 97.25 86 ARG A O 1
ATOM 673 N N . LEU A 1 87 ? 4.131 -4.478 -7.973 1.00 97.88 87 LEU A N 1
ATOM 674 C CA . LEU A 1 87 ? 2.881 -4.077 -8.616 1.00 97.88 87 LEU A CA 1
ATOM 675 C C . LEU A 1 87 ? 1.755 -5.066 -8.303 1.00 97.88 87 LEU A C 1
ATOM 677 O O . LEU A 1 87 ? 0.626 -4.647 -8.049 1.00 97.88 87 LEU A O 1
ATOM 681 N N . GLU A 1 88 ? 2.058 -6.364 -8.250 1.00 97.00 88 GLU A N 1
ATOM 682 C CA . GLU A 1 88 ? 1.081 -7.382 -7.851 1.00 97.00 88 GLU A CA 1
ATOM 683 C C . GLU A 1 88 ? 0.610 -7.190 -6.401 1.00 97.00 88 GLU A C 1
ATOM 685 O O . GLU A 1 88 ? -0.596 -7.211 -6.131 1.00 97.00 88 GLU A O 1
ATOM 690 N N . ARG A 1 89 ? 1.540 -6.929 -5.469 1.00 98.00 89 ARG A N 1
ATOM 691 C CA . ARG A 1 89 ? 1.207 -6.621 -4.067 1.00 98.00 89 ARG A CA 1
ATOM 692 C C . ARG A 1 89 ? 0.383 -5.341 -3.946 1.00 98.00 89 ARG A C 1
ATOM 694 O O . ARG A 1 89 ? -0.649 -5.353 -3.273 1.00 98.00 89 ARG A O 1
ATOM 701 N N . ALA A 1 90 ? 0.786 -4.266 -4.628 1.00 98.38 90 ALA A N 1
ATOM 702 C CA . ALA A 1 90 ? 0.043 -3.007 -4.656 1.00 98.38 90 ALA A CA 1
ATOM 703 C C . ALA A 1 90 ? -1.390 -3.217 -5.159 1.00 98.38 90 ALA A C 1
ATOM 705 O O . ALA A 1 90 ? -2.347 -2.798 -4.510 1.00 98.38 90 ALA A O 1
ATOM 706 N N . ARG A 1 91 ? -1.552 -3.946 -6.270 1.00 98.38 91 ARG A N 1
ATOM 707 C CA . ARG A 1 91 ? -2.861 -4.281 -6.840 1.00 98.38 91 ARG A CA 1
ATOM 708 C C . ARG A 1 91 ? -3.752 -4.998 -5.831 1.00 98.38 91 ARG A C 1
ATOM 710 O O . ARG A 1 91 ? -4.916 -4.630 -5.686 1.00 98.38 91 ARG A O 1
ATOM 717 N N . ALA A 1 92 ? -3.232 -6.008 -5.133 1.00 98.19 92 ALA A N 1
ATOM 718 C CA . ALA A 1 92 ? -4.003 -6.753 -4.137 1.00 98.19 92 ALA A CA 1
ATOM 719 C C . ALA A 1 92 ? -4.468 -5.862 -2.969 1.00 98.19 92 ALA A C 1
ATOM 721 O O . ALA A 1 92 ? -5.619 -5.961 -2.537 1.00 98.19 92 ALA A O 1
ATOM 722 N N . LEU A 1 93 ? -3.595 -4.971 -2.487 1.00 98.25 93 LEU A N 1
ATOM 723 C CA . LEU A 1 93 ? -3.912 -4.017 -1.422 1.00 98.25 93 LEU A CA 1
ATOM 724 C C . LEU A 1 93 ? -4.989 -3.008 -1.853 1.00 98.25 93 LEU A C 1
ATOM 726 O O . LEU A 1 93 ? -5.964 -2.822 -1.125 1.00 98.25 93 LEU A O 1
ATOM 730 N N . LEU A 1 94 ? -4.875 -2.428 -3.054 1.00 98.50 94 LEU A N 1
ATOM 731 C CA . LEU A 1 94 ? -5.853 -1.468 -3.587 1.00 98.50 94 LEU A CA 1
ATOM 732 C C . LEU A 1 94 ? -7.234 -2.102 -3.785 1.00 98.50 94 LEU A C 1
ATOM 734 O O . LEU A 1 94 ? -8.238 -1.526 -3.369 1.00 98.50 94 LEU A O 1
ATOM 738 N N . TRP A 1 95 ? -7.307 -3.319 -4.339 1.00 98.38 95 TRP A N 1
ATOM 739 C CA . TRP A 1 95 ? -8.583 -4.036 -4.464 1.00 98.38 95 TRP A CA 1
ATOM 740 C C . TRP A 1 95 ? -9.245 -4.278 -3.110 1.00 98.38 95 TRP A C 1
ATOM 742 O O . TRP A 1 95 ? -10.461 -4.127 -2.978 1.00 98.38 95 TRP A O 1
ATOM 752 N N . ARG A 1 96 ? -8.455 -4.631 -2.091 1.00 97.88 96 ARG A N 1
ATOM 753 C CA . ARG A 1 96 ? -8.962 -4.832 -0.732 1.00 97.88 96 ARG A CA 1
ATOM 754 C C . ARG A 1 96 ? -9.479 -3.529 -0.120 1.00 97.88 96 ARG A C 1
ATOM 756 O O . ARG A 1 96 ? -10.545 -3.552 0.493 1.00 97.88 96 ARG A O 1
ATOM 763 N N . PHE A 1 97 ? -8.770 -2.419 -0.317 1.00 97.88 97 PHE A N 1
ATOM 764 C CA . PHE A 1 97 ? -9.200 -1.094 0.131 1.00 97.88 97 PHE A CA 1
ATOM 765 C C . PHE A 1 97 ? -10.534 -0.689 -0.515 1.00 97.88 97 PHE A C 1
ATOM 767 O O . PHE A 1 97 ? -11.495 -0.389 0.193 1.00 97.88 97 PHE A O 1
ATOM 774 N N . ILE A 1 98 ? -10.640 -0.786 -1.845 1.00 98.31 98 ILE A N 1
ATOM 775 C CA . ILE A 1 98 ? -11.877 -0.476 -2.580 1.00 98.31 98 ILE A CA 1
ATOM 776 C C . ILE A 1 98 ? -13.031 -1.358 -2.090 1.00 98.31 98 ILE A C 1
ATOM 778 O O . ILE A 1 98 ? -14.115 -0.854 -1.798 1.00 98.31 98 ILE A O 1
ATOM 782 N N . ALA A 1 99 ? -12.802 -2.666 -1.932 1.00 97.44 99 ALA A N 1
ATOM 783 C CA . ALA A 1 99 ? -13.815 -3.586 -1.421 1.00 97.44 99 ALA A CA 1
ATOM 784 C C . ALA A 1 99 ? -14.258 -3.243 0.012 1.00 97.44 99 ALA A C 1
ATOM 786 O O . ALA A 1 99 ? -15.435 -3.389 0.344 1.00 97.44 99 ALA A O 1
ATOM 787 N N . HIS A 1 100 ? -13.342 -2.768 0.862 1.00 96.50 100 HIS A N 1
ATOM 788 C CA . HIS A 1 100 ? -13.679 -2.321 2.209 1.00 96.50 100 HIS A CA 1
ATOM 789 C C . HIS A 1 100 ? -14.561 -1.071 2.191 1.00 96.50 100 HIS A C 1
ATOM 791 O O . HIS A 1 100 ? -15.569 -1.036 2.900 1.00 96.50 100 HIS A O 1
ATOM 797 N N . VAL A 1 101 ? -14.215 -0.062 1.390 1.00 97.44 101 VAL A N 1
ATOM 798 C CA . VAL A 1 101 ? -15.009 1.171 1.269 1.00 97.44 101 VAL A CA 1
ATOM 799 C C . VAL A 1 101 ? -16.374 0.889 0.623 1.00 97.44 101 VAL A C 1
ATOM 801 O O . VAL A 1 101 ? -17.375 1.484 1.008 1.00 97.44 101 VAL A O 1
ATOM 804 N N . ALA A 1 102 ? -16.459 -0.079 -0.291 1.00 97.62 102 ALA A N 1
ATOM 805 C CA . ALA A 1 102 ? -17.702 -0.482 -0.952 1.00 97.62 102 ALA A CA 1
ATOM 806 C C . ALA A 1 102 ? -18.562 -1.491 -0.155 1.00 97.62 102 ALA A C 1
ATOM 808 O O . ALA A 1 102 ? -19.528 -2.040 -0.693 1.00 97.62 102 ALA A O 1
ATOM 809 N N . ARG A 1 103 ? -18.224 -1.789 1.109 1.00 96.69 103 ARG A N 1
ATOM 810 C CA . ARG A 1 103 ? -18.926 -2.819 1.894 1.00 96.69 103 ARG A CA 1
ATOM 811 C C . ARG A 1 103 ? -20.404 -2.460 2.152 1.00 96.69 103 ARG A C 1
ATOM 813 O O . ARG A 1 103 ? -20.717 -1.292 2.394 1.00 96.69 103 ARG A O 1
ATOM 820 N N . PRO A 1 104 ? -21.324 -3.445 2.189 1.00 97.81 104 PRO A N 1
ATOM 821 C CA . PRO A 1 104 ? -22.737 -3.188 2.463 1.00 97.81 104 PRO A CA 1
ATOM 822 C C . PRO A 1 104 ? -22.960 -2.476 3.801 1.00 97.81 104 PRO A C 1
ATOM 824 O O . PRO A 1 104 ? -22.392 -2.861 4.821 1.00 97.81 104 PRO A O 1
ATOM 827 N N . GLY A 1 105 ? -23.817 -1.453 3.799 1.00 96.38 105 GLY A N 1
ATOM 828 C CA . GLY A 1 105 ? -24.152 -0.678 4.998 1.00 96.38 105 GLY A CA 1
ATOM 829 C C . GLY A 1 105 ? -23.123 0.387 5.393 1.00 96.38 105 GLY A C 1
ATOM 830 O O . GLY A 1 105 ? -23.374 1.119 6.347 1.00 96.38 105 GLY A O 1
ATOM 831 N N . HIS A 1 106 ? -22.003 0.513 4.671 1.00 96.44 106 HIS A N 1
ATOM 832 C CA . HIS A 1 106 ? -21.088 1.648 4.810 1.00 96.44 106 HIS A CA 1
ATOM 833 C C . HIS A 1 106 ? -21.437 2.735 3.798 1.00 96.44 106 HIS A C 1
ATOM 835 O O . HIS A 1 106 ? -21.564 2.465 2.605 1.00 96.44 106 HIS A O 1
ATOM 841 N N . THR A 1 107 ? -21.572 3.970 4.272 1.00 97.81 107 THR A N 1
ATOM 842 C CA . THR A 1 107 ? -21.714 5.138 3.401 1.00 97.81 107 THR A CA 1
ATOM 843 C C . THR A 1 107 ? -20.354 5.822 3.332 1.00 97.81 107 THR A C 1
ATOM 845 O O . THR A 1 107 ? -19.933 6.378 4.348 1.00 97.81 107 THR A O 1
ATOM 848 N N . PRO A 1 108 ? -19.664 5.812 2.177 1.00 96.88 108 PRO A N 1
ATOM 849 C CA . PRO A 1 108 ? -18.325 6.372 2.088 1.00 96.88 108 PRO A CA 1
ATOM 850 C C . PRO A 1 108 ? -18.338 7.876 2.370 1.00 96.88 108 PRO A C 1
ATOM 852 O O . PRO A 1 108 ? -19.232 8.616 1.938 1.00 96.88 108 PRO A O 1
ATOM 855 N N . THR A 1 109 ? -17.324 8.344 3.081 1.00 97.19 109 THR A N 1
ATOM 856 C CA . THR A 1 109 ? -17.055 9.765 3.307 1.00 97.19 109 THR A CA 1
ATOM 857 C C . THR A 1 109 ? -16.562 10.444 2.021 1.00 97.19 109 THR A C 1
ATOM 859 O O . THR A 1 109 ? -16.284 9.798 1.010 1.00 97.19 109 THR A O 1
ATOM 862 N N . VAL A 1 110 ? -16.470 11.780 2.024 1.00 97.62 110 VAL A N 1
ATOM 863 C CA . VAL A 1 110 ? -15.888 12.527 0.889 1.00 97.62 110 VAL A CA 1
ATOM 864 C C . VAL A 1 110 ? -14.418 12.147 0.685 1.00 97.62 110 VAL A C 1
ATOM 866 O O . VAL A 1 110 ? -14.005 11.946 -0.452 1.00 97.62 110 VAL A O 1
ATOM 869 N N . ALA A 1 111 ? -13.660 12.005 1.777 1.00 96.06 111 ALA A N 1
ATOM 870 C CA . ALA A 1 111 ? -12.256 11.608 1.732 1.00 96.06 111 ALA A CA 1
ATOM 871 C C . ALA A 1 111 ? -12.084 10.181 1.186 1.00 96.06 111 ALA A C 1
ATOM 873 O O . ALA A 1 111 ? -11.295 9.977 0.270 1.00 96.06 111 ALA A O 1
ATOM 874 N N . GLU A 1 112 ? -12.883 9.220 1.664 1.00 96.50 112 GLU A N 1
ATOM 875 C CA . GLU A 1 112 ? -12.840 7.839 1.159 1.00 96.50 112 GLU A CA 1
ATOM 876 C C . GLU A 1 112 ? -13.204 7.752 -0.327 1.00 96.50 112 GLU A C 1
ATOM 878 O O . GLU A 1 112 ? -12.581 6.989 -1.055 1.00 96.50 112 GLU A O 1
ATOM 883 N N . ARG A 1 113 ? -14.179 8.541 -0.809 1.00 97.94 113 ARG A N 1
ATOM 884 C CA . ARG A 1 113 ? -14.490 8.597 -2.250 1.00 97.94 113 ARG A CA 1
ATOM 885 C C . ARG A 1 113 ? -13.286 9.054 -3.068 1.00 97.94 113 ARG A C 1
ATOM 887 O O . ARG A 1 113 ? -12.934 8.382 -4.027 1.00 97.94 113 ARG A O 1
ATOM 894 N N . ALA A 1 114 ? -12.626 10.133 -2.647 1.00 97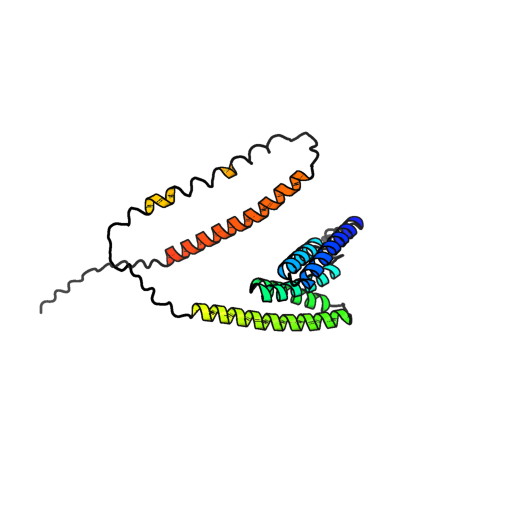.81 114 ALA A N 1
ATOM 895 C CA . ALA A 1 114 ? -11.424 10.618 -3.322 1.00 97.81 114 ALA A CA 1
ATOM 896 C C . ALA A 1 114 ? -10.291 9.575 -3.304 1.00 97.81 114 ALA A C 1
ATOM 898 O O . ALA A 1 114 ? -9.604 9.391 -4.305 1.00 97.81 114 ALA A O 1
ATOM 899 N N . GLN A 1 115 ? -10.123 8.851 -2.192 1.00 97.00 115 GLN A N 1
ATOM 900 C CA . GLN A 1 115 ? -9.155 7.756 -2.103 1.00 97.00 115 GLN A CA 1
ATOM 901 C C . GLN A 1 115 ? -9.526 6.567 -2.999 1.00 97.00 115 GLN A C 1
ATOM 903 O O . GLN A 1 115 ? -8.634 5.959 -3.577 1.00 97.00 115 GLN A O 1
ATOM 908 N N . VAL A 1 116 ? -10.812 6.229 -3.152 1.00 98.06 116 VAL A N 1
ATOM 909 C CA . VAL A 1 116 ? -11.266 5.173 -4.078 1.00 98.06 116 VAL A CA 1
ATOM 910 C C . VAL A 1 116 ? -11.035 5.572 -5.533 1.00 98.06 116 VAL A C 1
ATOM 912 O O . VAL A 1 116 ? -10.562 4.743 -6.313 1.00 98.06 116 VAL A O 1
ATOM 915 N N . ASP A 1 117 ? -11.318 6.823 -5.895 1.00 98.25 117 ASP A N 1
ATOM 916 C CA . ASP A 1 117 ? -11.037 7.340 -7.237 1.00 98.25 117 ASP A CA 1
ATOM 917 C C . ASP A 1 117 ? -9.533 7.236 -7.533 1.00 98.25 117 ASP A C 1
ATOM 919 O O . ASP A 1 117 ? -9.131 6.690 -8.561 1.00 98.25 117 ASP A O 1
ATOM 923 N N . HIS A 1 118 ? -8.690 7.639 -6.577 1.00 98.06 118 HIS A N 1
ATOM 924 C CA . HIS A 1 118 ? -7.241 7.533 -6.722 1.00 98.06 118 HIS A CA 1
ATOM 925 C C . HIS A 1 118 ? -6.729 6.080 -6.725 1.00 98.06 118 HIS A C 1
ATOM 927 O O . HIS A 1 118 ? -5.854 5.724 -7.511 1.00 98.06 118 HIS A O 1
ATOM 933 N N . ALA A 1 119 ? -7.301 5.198 -5.901 1.00 98.00 119 ALA A N 1
ATOM 934 C CA . ALA A 1 119 ? -6.992 3.768 -5.922 1.00 98.00 119 ALA A CA 1
ATOM 935 C C . ALA A 1 119 ? -7.313 3.142 -7.287 1.00 98.00 119 ALA A C 1
ATOM 937 O O . ALA A 1 119 ? -6.575 2.279 -7.763 1.00 98.00 119 ALA A O 1
ATOM 938 N N . THR A 1 120 ? -8.405 3.580 -7.918 1.00 98.38 120 THR A N 1
ATOM 939 C CA . THR A 1 120 ? -8.824 3.120 -9.247 1.00 98.38 120 THR A CA 1
ATOM 940 C C . THR A 1 120 ? -7.837 3.581 -10.319 1.00 98.38 120 THR A C 1
ATOM 942 O O . THR A 1 120 ? -7.386 2.760 -11.114 1.00 98.38 120 THR A O 1
ATOM 945 N N . GLU A 1 121 ? -7.413 4.846 -10.278 1.00 98.06 121 GLU A N 1
ATOM 946 C CA . GLU A 1 121 ? -6.359 5.381 -11.151 1.00 98.06 121 GLU A CA 1
ATOM 947 C C . GLU A 1 121 ? -5.045 4.588 -11.012 1.00 98.06 121 GLU A C 1
ATOM 949 O O . GLU A 1 121 ? -4.442 4.173 -12.004 1.00 98.06 121 GLU A O 1
ATOM 954 N N . LEU A 1 122 ? -4.616 4.298 -9.780 1.00 97.94 122 LEU A N 1
ATOM 955 C CA . LEU A 1 122 ? -3.420 3.487 -9.543 1.00 97.94 122 LEU A CA 1
ATOM 956 C C . LEU A 1 122 ? -3.556 2.061 -10.084 1.00 97.94 122 LEU A C 1
ATOM 958 O O . LEU A 1 122 ? -2.586 1.519 -10.614 1.00 97.94 122 LEU A O 1
ATOM 962 N N . LEU A 1 123 ? -4.737 1.447 -9.979 1.00 98.25 123 LEU A N 1
ATOM 963 C CA . LEU A 1 123 ? -4.996 0.126 -10.553 1.00 98.25 123 LEU A CA 1
ATOM 964 C C . LEU A 1 123 ? -4.890 0.127 -12.084 1.00 98.25 123 LEU A C 1
ATOM 966 O O . LEU A 1 123 ? -4.353 -0.833 -12.642 1.00 98.25 123 LEU A O 1
ATOM 970 N N . GLU A 1 124 ? -5.345 1.187 -12.755 1.00 97.94 124 GLU A N 1
ATOM 971 C CA . GLU A 1 124 ? -5.172 1.361 -14.203 1.00 97.94 124 GLU A CA 1
ATOM 972 C C . GLU A 1 124 ? -3.687 1.500 -14.574 1.00 97.94 124 GLU A C 1
ATOM 974 O O . GLU A 1 124 ? -3.199 0.791 -15.460 1.00 97.94 124 GLU A O 1
ATOM 979 N N . ILE A 1 125 ? -2.935 2.329 -13.838 1.00 96.88 125 ILE A N 1
ATOM 980 C CA . ILE A 1 125 ? -1.481 2.486 -14.017 1.00 96.88 125 ILE A CA 1
ATOM 981 C C . ILE A 1 125 ? -0.757 1.146 -13.837 1.00 96.88 125 ILE A C 1
ATOM 983 O O . ILE A 1 125 ? 0.101 0.791 -14.648 1.00 96.88 125 ILE A O 1
ATOM 987 N N . ILE A 1 126 ? -1.093 0.391 -12.787 1.00 97.31 126 ILE A N 1
ATOM 988 C CA . ILE A 1 126 ? -0.517 -0.934 -12.528 1.00 97.31 126 ILE A CA 1
ATOM 989 C C . ILE A 1 126 ? -0.827 -1.895 -13.682 1.00 97.31 126 ILE A C 1
ATOM 991 O O . ILE A 1 126 ? 0.069 -2.620 -14.112 1.00 97.31 126 ILE A O 1
ATOM 995 N N . GLY A 1 127 ? -2.063 -1.894 -14.193 1.00 96.81 127 GLY A N 1
ATOM 996 C CA . GLY A 1 127 ? -2.465 -2.724 -15.330 1.00 96.81 127 GLY A CA 1
ATOM 997 C C . GLY A 1 127 ? -1.583 -2.487 -16.554 1.00 96.81 127 GLY A C 1
ATOM 998 O O . GLY A 1 127 ? -0.999 -3.432 -17.077 1.00 96.81 127 GLY A O 1
ATOM 999 N N . HIS A 1 128 ? -1.398 -1.221 -16.936 1.00 96.56 128 HIS A N 1
ATOM 1000 C CA . HIS A 1 128 ? -0.529 -0.857 -18.056 1.00 96.56 128 HIS A CA 1
ATOM 1001 C C . HIS A 1 128 ? 0.933 -1.268 -17.842 1.00 96.56 128 HIS A C 1
ATOM 1003 O O . HIS A 1 128 ? 1.544 -1.841 -18.740 1.00 96.56 128 HIS A O 1
ATOM 1009 N N . ARG A 1 129 ? 1.490 -1.033 -16.647 1.00 94.88 129 ARG A N 1
ATOM 1010 C CA . ARG A 1 129 ? 2.892 -1.380 -16.357 1.00 94.88 129 ARG A CA 1
ATOM 1011 C C . ARG A 1 129 ? 3.148 -2.885 -16.364 1.00 94.88 129 ARG A C 1
ATOM 1013 O O . ARG A 1 129 ? 4.183 -3.313 -16.858 1.00 94.88 129 ARG A O 1
ATOM 1020 N N . LEU A 1 130 ? 2.223 -3.682 -15.828 1.00 93.44 130 LEU A N 1
ATOM 1021 C CA . LEU A 1 130 ? 2.347 -5.142 -15.844 1.00 93.44 130 LEU A CA 1
ATOM 1022 C C . LEU A 1 130 ? 2.304 -5.696 -17.276 1.00 93.44 130 LEU A C 1
ATOM 1024 O O . LEU A 1 130 ? 3.071 -6.605 -17.598 1.00 93.44 130 LEU A O 1
ATOM 1028 N N . ASP A 1 131 ? 1.448 -5.138 -18.136 1.00 93.44 131 ASP A N 1
ATOM 1029 C CA . ASP A 1 131 ? 1.384 -5.520 -19.550 1.00 93.44 131 ASP A CA 1
ATOM 1030 C C . ASP A 1 131 ? 2.683 -5.160 -20.293 1.00 93.44 131 ASP A C 1
ATOM 1032 O O . ASP A 1 131 ? 3.188 -5.963 -21.085 1.00 93.44 131 ASP A O 1
ATOM 1036 N N . ASP A 1 132 ? 3.253 -3.984 -20.019 1.00 92.12 132 ASP A N 1
ATOM 1037 C CA . ASP A 1 132 ? 4.525 -3.543 -20.601 1.00 92.12 132 ASP A CA 1
ATOM 1038 C C . ASP A 1 132 ? 5.705 -4.417 -20.137 1.00 92.12 132 ASP A C 1
ATOM 1040 O O . ASP A 1 132 ? 6.452 -4.927 -20.977 1.00 92.12 132 ASP A O 1
ATOM 1044 N N . ASP A 1 133 ? 5.827 -4.685 -18.830 1.00 88.88 133 ASP A N 1
ATOM 1045 C CA . ASP A 1 133 ? 6.872 -5.556 -18.267 1.00 88.88 133 ASP A CA 1
ATOM 1046 C C . ASP A 1 133 ? 6.796 -6.977 -18.862 1.00 88.88 133 ASP A C 1
ATOM 1048 O O . ASP A 1 133 ? 7.818 -7.592 -19.194 1.00 88.88 133 ASP A O 1
ATOM 1052 N N . TRP A 1 134 ? 5.579 -7.501 -19.056 1.00 87.06 134 TRP A N 1
ATOM 1053 C CA . TRP A 1 134 ? 5.359 -8.798 -19.695 1.00 87.06 134 TRP A CA 1
ATOM 1054 C C . TRP A 1 134 ? 5.762 -8.797 -21.175 1.00 87.06 134 TRP A C 1
ATOM 1056 O O . TRP A 1 134 ? 6.437 -9.726 -21.636 1.00 87.06 134 TRP A O 1
ATOM 1066 N N . ARG A 1 135 ? 5.404 -7.749 -21.930 1.00 88.31 135 ARG A N 1
ATOM 1067 C CA . ARG A 1 135 ? 5.815 -7.598 -23.337 1.00 88.31 135 ARG A CA 1
ATOM 1068 C C . ARG A 1 135 ? 7.333 -7.521 -23.471 1.00 88.31 135 ARG A C 1
ATOM 1070 O O . ARG A 1 135 ? 7.901 -8.169 -24.353 1.00 88.31 135 ARG A O 1
ATOM 1077 N N . ASP A 1 136 ? 7.996 -6.787 -22.586 1.00 87.12 136 ASP A N 1
ATOM 1078 C CA . ASP A 1 136 ? 9.452 -6.663 -22.568 1.00 87.12 136 ASP A CA 1
ATOM 1079 C C . ASP A 1 136 ? 10.149 -7.986 -22.236 1.00 87.12 136 ASP A C 1
ATOM 1081 O O . ASP A 1 136 ? 11.183 -8.316 -22.833 1.00 87.12 136 ASP A O 1
ATOM 1085 N N . ALA A 1 137 ? 9.580 -8.776 -21.321 1.00 85.31 137 ALA A N 1
ATOM 1086 C CA . ALA A 1 137 ? 10.059 -10.124 -21.033 1.00 85.31 137 ALA A CA 1
ATOM 1087 C C . ALA A 1 137 ? 9.953 -11.034 -22.271 1.00 85.31 137 ALA A C 1
ATOM 1089 O O . ALA A 1 137 ? 10.938 -11.677 -22.639 1.00 85.31 137 ALA A O 1
ATOM 1090 N N . GLN A 1 138 ? 8.821 -11.017 -22.985 1.00 83.31 138 GLN A N 1
ATOM 1091 C CA . GLN A 1 138 ? 8.666 -11.793 -24.223 1.00 83.31 138 GLN A CA 1
ATOM 1092 C C . GLN A 1 138 ? 9.650 -11.368 -25.319 1.00 83.31 138 GLN A C 1
ATOM 1094 O O . GLN A 1 138 ? 10.242 -12.212 -25.990 1.00 83.31 138 GLN A O 1
ATOM 1099 N N . LEU A 1 139 ? 9.867 -10.063 -25.504 1.00 86.44 139 LEU A N 1
ATOM 1100 C CA . LEU A 1 139 ? 10.817 -9.556 -26.498 1.00 86.44 139 LEU A CA 1
ATOM 1101 C C . LEU A 1 139 ? 12.265 -9.964 -26.189 1.00 86.44 139 LEU A C 1
ATOM 1103 O O . LEU A 1 139 ? 13.054 -10.167 -27.116 1.00 86.44 139 LEU A O 1
ATOM 1107 N N . LYS A 1 140 ? 12.634 -10.105 -24.908 1.00 85.50 140 LYS A N 1
ATOM 1108 C CA . LYS A 1 140 ? 13.951 -10.629 -24.506 1.00 85.50 140 LYS A CA 1
ATOM 1109 C C . LYS A 1 140 ? 14.120 -12.098 -24.897 1.00 85.50 140 LYS A C 1
ATOM 1111 O O . LYS A 1 140 ? 15.186 -12.440 -25.408 1.00 85.50 140 LYS A O 1
ATOM 1116 N N . ASP A 1 141 ? 13.081 -12.914 -24.745 1.00 83.50 141 ASP A N 1
ATOM 1117 C CA . ASP A 1 141 ? 13.098 -14.332 -25.130 1.00 83.50 141 ASP A CA 1
ATOM 1118 C C . ASP A 1 141 ? 13.128 -14.536 -26.651 1.00 83.50 141 ASP A C 1
ATOM 1120 O O . ASP A 1 141 ? 13.729 -15.488 -27.148 1.00 83.50 141 ASP A O 1
ATOM 1124 N N . LEU A 1 142 ? 12.528 -13.614 -27.407 1.00 78.88 142 LEU A N 1
ATOM 1125 C CA . LEU A 1 142 ? 12.534 -13.637 -28.871 1.00 78.88 142 LEU A CA 1
ATOM 1126 C C . LEU A 1 142 ? 13.849 -13.156 -29.496 1.00 78.88 142 LEU A C 1
ATOM 1128 O O . LEU A 1 142 ? 13.990 -13.216 -30.722 1.00 78.88 142 LEU A O 1
ATOM 1132 N N . ARG A 1 143 ? 14.828 -12.683 -28.706 1.00 73.88 143 ARG A N 1
ATOM 1133 C CA . ARG A 1 143 ? 16.143 -12.337 -29.259 1.00 73.88 143 ARG A CA 1
ATOM 1134 C C . ARG A 1 143 ? 16.725 -13.592 -29.908 1.00 73.88 143 ARG A C 1
ATOM 1136 O O . ARG A 1 143 ? 16.868 -14.601 -29.215 1.00 73.88 143 ARG A O 1
ATOM 1143 N N . PRO A 1 144 ? 17.064 -13.557 -31.213 1.00 74.12 144 PRO A N 1
ATOM 1144 C CA . PRO A 1 144 ? 17.607 -14.720 -31.892 1.00 74.12 144 PRO A CA 1
ATOM 1145 C C . PRO A 1 144 ? 18.800 -15.203 -31.082 1.00 74.12 144 PRO A C 1
ATOM 1147 O O . PRO A 1 144 ? 19.715 -14.416 -30.823 1.00 74.12 144 PRO A O 1
ATOM 1150 N N . LEU A 1 145 ? 18.742 -16.466 -30.637 1.00 69.44 145 LEU A N 1
ATOM 1151 C CA . LEU A 1 145 ? 19.855 -17.148 -29.990 1.00 69.44 145 LEU A CA 1
ATOM 1152 C C . LEU A 1 145 ? 21.067 -16.868 -30.867 1.00 69.44 145 LEU A C 1
ATOM 1154 O O . LEU A 1 145 ? 21.151 -17.412 -31.971 1.00 69.44 145 LEU A O 1
ATOM 1158 N N . GLN A 1 146 ? 21.948 -15.956 -30.434 1.00 70.94 146 GLN A N 1
ATOM 1159 C CA . GLN A 1 146 ? 23.157 -15.686 -31.194 1.00 70.94 146 GLN A CA 1
ATOM 1160 C C . GLN A 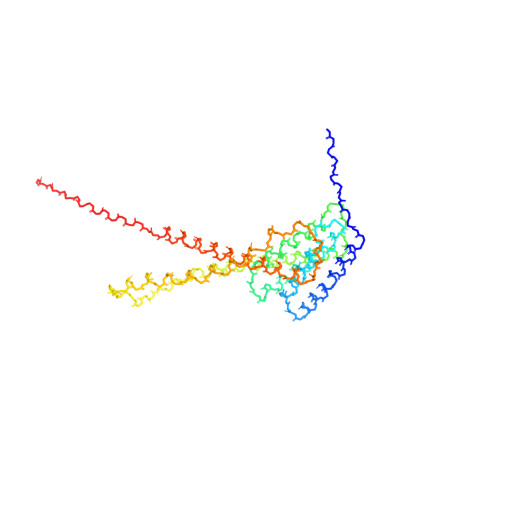1 146 ? 23.799 -17.054 -31.382 1.00 70.94 146 GLN A C 1
ATOM 1162 O O . GLN A 1 146 ? 23.946 -17.757 -30.373 1.00 70.94 146 GLN A O 1
ATOM 1167 N N . PRO A 1 147 ? 24.083 -17.478 -32.631 1.00 67.56 147 PRO A N 1
ATOM 1168 C CA . PRO A 1 147 ? 24.696 -18.765 -32.881 1.00 67.56 147 PRO A CA 1
ATOM 1169 C C . PRO A 1 147 ? 25.908 -18.813 -31.976 1.00 67.56 147 PRO A C 1
ATOM 1171 O O . PRO A 1 147 ? 26.835 -18.022 -32.154 1.00 67.56 147 PRO A O 1
ATOM 1174 N N . ARG A 1 148 ? 25.838 -19.642 -30.932 1.00 64.00 148 ARG A N 1
ATOM 1175 C CA . ARG A 1 148 ? 26.899 -19.738 -29.944 1.00 64.00 148 ARG A CA 1
ATOM 1176 C C . ARG A 1 148 ? 28.075 -20.242 -30.759 1.00 64.00 148 ARG A C 1
ATOM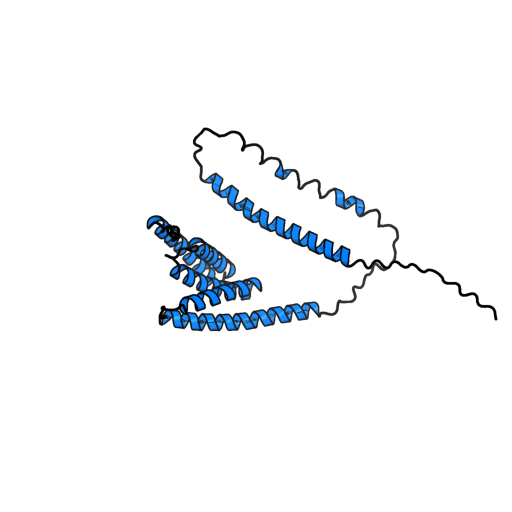 1178 O O . ARG A 1 148 ? 28.087 -21.404 -31.156 1.00 64.00 148 ARG A O 1
ATOM 1185 N N . HIS A 1 149 ? 28.970 -19.333 -31.142 1.00 59.84 149 HIS A N 1
ATOM 1186 C CA . HIS A 1 149 ? 30.214 -19.673 -31.802 1.00 59.84 149 HIS A CA 1
ATOM 1187 C C . HIS A 1 149 ? 30.986 -20.434 -30.746 1.00 59.84 149 HIS A C 1
ATOM 1189 O O . HIS A 1 149 ? 31.658 -19.837 -29.915 1.00 59.84 149 HIS A O 1
ATOM 1195 N N . ASP A 1 150 ? 30.757 -21.741 -30.704 1.00 56.22 150 ASP A N 1
ATOM 1196 C CA . ASP A 1 150 ? 31.491 -22.657 -29.869 1.00 56.22 150 ASP A CA 1
ATOM 1197 C C . ASP A 1 150 ? 32.875 -22.784 -30.511 1.00 56.22 150 ASP A C 1
ATOM 1199 O O . ASP A 1 150 ? 33.020 -23.466 -31.532 1.00 56.22 150 ASP A O 1
ATOM 1203 N N . PRO A 1 151 ? 33.913 -22.110 -29.981 1.00 61.91 151 PRO A N 1
ATOM 1204 C CA . PRO A 1 151 ? 35.250 -22.226 -30.539 1.00 61.91 151 PRO A CA 1
ATOM 1205 C C . PRO A 1 151 ? 35.829 -23.625 -30.255 1.00 61.91 151 PRO A C 1
ATOM 1207 O O . PRO A 1 151 ? 36.915 -23.950 -30.738 1.00 61.91 151 PRO A O 1
ATOM 1210 N N . ALA A 1 152 ? 35.129 -24.456 -29.467 1.00 59.06 152 ALA A N 1
ATOM 1211 C CA . ALA A 1 152 ? 35.586 -25.747 -28.982 1.00 59.06 152 ALA A CA 1
ATOM 1212 C C . ALA A 1 152 ? 35.046 -26.953 -29.769 1.00 59.06 152 ALA A C 1
ATOM 1214 O O . ALA A 1 152 ? 35.307 -28.088 -29.371 1.00 59.06 152 ALA A O 1
ATOM 1215 N N . ALA A 1 153 ? 34.444 -26.768 -30.950 1.00 52.28 153 ALA A N 1
ATOM 1216 C CA . ALA A 1 153 ? 34.211 -27.868 -31.900 1.00 52.28 153 ALA A CA 1
ATOM 1217 C C . ALA A 1 153 ? 35.515 -28.393 -32.558 1.00 52.28 153 ALA A C 1
ATOM 1219 O O . ALA A 1 153 ? 35.538 -28.793 -33.721 1.00 52.28 153 ALA A O 1
ATOM 1220 N N . ARG A 1 154 ? 36.624 -28.412 -31.808 1.00 58.22 154 ARG A N 1
ATOM 1221 C CA . ARG A 1 154 ? 37.772 -29.285 -32.053 1.00 58.22 154 ARG A CA 1
ATOM 1222 C C . ARG A 1 154 ? 37.757 -30.375 -30.976 1.00 58.22 154 ARG A C 1
ATOM 1224 O O . ARG A 1 154 ? 37.980 -30.063 -29.806 1.00 58.22 154 ARG A O 1
ATOM 1231 N N . PRO A 1 155 ? 37.508 -31.646 -31.331 1.00 46.88 155 PRO A N 1
ATOM 1232 C CA . PRO A 1 155 ? 37.469 -32.733 -30.363 1.00 46.88 155 PRO A CA 1
ATOM 1233 C C . PRO A 1 155 ? 38.868 -32.947 -29.773 1.00 46.88 155 PRO A C 1
ATOM 1235 O O . PRO A 1 155 ? 39.749 -33.503 -30.422 1.00 46.88 155 PRO A O 1
ATOM 1238 N N . SER A 1 156 ? 39.086 -32.512 -28.530 1.00 57.38 156 SER A N 1
ATOM 1239 C CA . SER A 1 156 ? 40.239 -32.948 -27.736 1.00 57.38 156 SER A CA 1
ATOM 1240 C C . SER A 1 156 ? 39.766 -33.991 -26.725 1.00 57.38 156 SER A C 1
ATOM 1242 O O . SER A 1 156 ? 39.206 -33.688 -25.676 1.00 57.38 156 SER A O 1
ATOM 1244 N N . LEU A 1 157 ? 39.982 -35.257 -27.077 1.00 54.97 157 LEU A N 1
ATOM 1245 C CA . LEU A 1 157 ? 39.616 -36.477 -26.343 1.00 54.97 157 LEU A CA 1
ATOM 1246 C C . LEU A 1 157 ? 40.266 -36.636 -24.942 1.00 54.97 157 LEU A C 1
ATOM 1248 O O . LEU A 1 157 ? 40.221 -37.720 -24.373 1.00 54.97 157 LEU A O 1
ATOM 1252 N N . GLY A 1 158 ? 40.875 -35.598 -24.356 1.00 54.59 158 GLY A N 1
ATOM 1253 C CA . GLY A 1 158 ? 41.763 -35.736 -23.190 1.00 54.59 158 GLY A CA 1
ATOM 1254 C C . GLY A 1 158 ? 41.237 -35.263 -21.827 1.00 54.59 158 GLY A C 1
ATOM 1255 O O . GLY A 1 158 ? 41.864 -35.562 -20.816 1.00 54.59 158 GLY A O 1
ATOM 1256 N N . ARG A 1 159 ? 40.130 -34.508 -21.746 1.00 50.31 159 ARG A N 1
ATOM 1257 C CA . ARG A 1 159 ? 39.754 -33.771 -20.509 1.00 50.31 159 ARG A CA 1
ATOM 1258 C C . ARG A 1 159 ? 38.611 -34.357 -19.673 1.00 50.31 159 ARG A C 1
ATOM 1260 O O . ARG A 1 159 ? 38.352 -33.847 -18.585 1.00 50.31 159 ARG A O 1
ATOM 1267 N N . ALA A 1 160 ? 37.970 -35.438 -20.118 1.00 48.66 160 ALA A N 1
ATOM 1268 C CA . ALA A 1 160 ? 36.818 -36.032 -19.427 1.00 48.66 160 ALA A CA 1
ATOM 1269 C C . ALA A 1 160 ? 37.140 -36.581 -18.018 1.00 48.66 160 ALA A C 1
ATOM 1271 O O . ALA A 1 160 ? 36.264 -36.607 -17.160 1.00 48.66 160 ALA A O 1
ATOM 1272 N N . ASN A 1 161 ? 38.397 -36.933 -17.731 1.00 49.38 161 ASN A N 1
ATOM 1273 C CA . ASN A 1 161 ? 38.776 -37.504 -16.431 1.00 49.38 161 ASN A CA 1
ATOM 1274 C C . ASN A 1 161 ? 39.113 -36.458 -15.351 1.00 49.38 161 ASN A C 1
ATOM 1276 O O . ASN A 1 161 ? 39.221 -36.814 -14.182 1.00 49.38 161 ASN A O 1
ATOM 1280 N N . ALA A 1 162 ? 39.264 -35.175 -15.700 1.00 51.06 162 ALA A N 1
ATOM 1281 C CA . ALA A 1 162 ? 39.724 -34.158 -14.747 1.00 51.06 162 ALA A CA 1
ATOM 1282 C C . ALA A 1 162 ? 38.593 -33.522 -13.913 1.00 51.06 162 ALA A C 1
ATOM 1284 O O . ALA A 1 162 ? 38.836 -33.054 -12.805 1.00 51.06 162 ALA A O 1
ATOM 1285 N N . LEU A 1 163 ? 37.351 -33.514 -14.409 1.00 50.19 163 LEU A N 1
ATOM 1286 C CA . LEU A 1 163 ? 36.240 -32.789 -13.769 1.00 50.19 163 LEU A CA 1
ATOM 1287 C C . LEU A 1 163 ? 35.438 -33.612 -12.750 1.00 50.19 163 LEU A C 1
ATOM 1289 O O . LEU A 1 163 ? 34.764 -33.032 -11.905 1.00 50.19 163 LEU A O 1
ATOM 1293 N N . ILE A 1 164 ? 35.559 -34.942 -12.759 1.00 51.75 164 ILE A N 1
ATOM 1294 C CA . ILE A 1 164 ? 34.904 -35.807 -11.760 1.00 51.75 164 ILE A CA 1
ATOM 1295 C C . ILE A 1 164 ? 35.599 -35.691 -10.386 1.00 51.75 164 ILE A C 1
ATOM 1297 O O . ILE A 1 164 ? 34.958 -35.868 -9.354 1.00 51.75 164 ILE A O 1
ATOM 1301 N N . GLY A 1 165 ? 36.880 -35.301 -10.343 1.00 46.94 165 GLY A N 1
ATOM 1302 C CA . GLY A 1 165 ? 37.629 -35.127 -9.092 1.00 46.94 165 GLY A CA 1
ATOM 1303 C C . GLY A 1 165 ? 37.307 -33.847 -8.308 1.00 46.94 165 GLY A C 1
ATOM 1304 O O . GLY A 1 165 ? 37.454 -33.828 -7.090 1.00 46.94 165 GLY A O 1
ATOM 1305 N N . ALA A 1 166 ? 36.835 -32.782 -8.965 1.00 48.19 166 ALA A N 1
ATOM 1306 C CA . ALA A 1 166 ? 36.660 -31.474 -8.321 1.00 48.19 166 ALA A CA 1
ATOM 1307 C C . ALA A 1 166 ? 35.327 -31.315 -7.561 1.00 48.19 166 ALA A C 1
ATOM 1309 O O . ALA A 1 166 ? 35.202 -30.433 -6.717 1.00 48.19 166 ALA A O 1
ATOM 1310 N N . GLY A 1 167 ? 34.332 -32.171 -7.824 1.00 43.09 167 GLY A N 1
ATOM 1311 C CA . GLY A 1 167 ? 33.022 -32.105 -7.161 1.00 43.09 167 GLY A CA 1
ATOM 1312 C C . GLY A 1 167 ? 32.994 -32.664 -5.732 1.00 43.09 167 GLY A C 1
ATOM 1313 O O . GLY A 1 167 ? 32.059 -32.383 -4.988 1.00 43.09 167 GLY A O 1
ATOM 1314 N N . ALA A 1 168 ? 34.004 -33.438 -5.324 1.00 46.75 168 ALA A N 1
ATOM 1315 C CA . ALA A 1 168 ? 33.992 -34.146 -4.042 1.00 46.75 168 ALA A CA 1
ATOM 1316 C C . ALA A 1 168 ? 34.460 -33.299 -2.841 1.00 46.75 168 ALA A C 1
ATOM 1318 O O . ALA A 1 168 ? 34.174 -33.654 -1.702 1.00 46.75 168 ALA A O 1
ATOM 1319 N N . THR A 1 169 ? 35.144 -32.171 -3.053 1.00 48.78 169 THR A N 1
ATOM 1320 C CA . THR A 1 169 ? 35.716 -31.368 -1.954 1.00 48.78 169 THR A CA 1
ATOM 1321 C C . THR A 1 169 ? 34.784 -30.273 -1.424 1.00 48.78 169 THR A C 1
ATOM 1323 O O . THR A 1 169 ? 34.944 -29.849 -0.283 1.00 48.78 169 THR A O 1
ATOM 1326 N N . ALA A 1 170 ? 33.765 -29.852 -2.180 1.00 43.84 170 ALA A N 1
ATOM 1327 C CA . ALA A 1 170 ? 32.861 -28.772 -1.761 1.00 43.84 170 ALA A CA 1
ATOM 1328 C C . ALA A 1 170 ? 31.758 -29.213 -0.773 1.00 43.84 170 ALA A C 1
ATOM 1330 O O . ALA A 1 170 ? 31.215 -28.382 -0.049 1.00 43.84 170 ALA A O 1
ATOM 1331 N N . LEU A 1 171 ? 31.452 -30.513 -0.682 1.00 46.53 171 LEU A N 1
ATOM 1332 C CA . LEU A 1 171 ? 30.461 -31.040 0.271 1.00 46.53 171 LEU A CA 1
ATOM 1333 C C . LEU A 1 171 ? 31.019 -31.251 1.693 1.00 46.53 171 LEU A C 1
ATOM 1335 O O . LEU A 1 171 ? 30.250 -31.513 2.614 1.00 46.53 171 LEU A O 1
ATOM 1339 N N . GLY A 1 172 ? 32.334 -31.113 1.900 1.00 40.38 172 GLY A N 1
ATOM 1340 C CA . GLY A 1 172 ? 32.982 -31.396 3.188 1.00 40.38 172 GLY A CA 1
ATOM 1341 C C . GLY A 1 172 ? 32.940 -30.266 4.225 1.00 40.38 172 GLY A C 1
ATOM 1342 O O . GLY A 1 172 ? 33.170 -30.528 5.400 1.00 40.38 172 GLY A O 1
ATOM 1343 N N . VAL A 1 173 ? 32.646 -29.020 3.832 1.00 46.59 173 VAL A N 1
ATOM 1344 C CA . VAL A 1 173 ? 32.782 -27.853 4.736 1.00 46.59 173 VAL A CA 1
ATOM 1345 C C . VAL A 1 173 ? 31.438 -27.367 5.306 1.00 46.59 173 VAL A C 1
ATOM 1347 O O . VAL A 1 173 ? 31.407 -26.746 6.363 1.00 46.59 173 VAL A O 1
ATOM 1350 N N . GLY A 1 174 ? 30.305 -27.702 4.681 1.00 38.22 174 GLY A N 1
ATOM 1351 C CA . GLY A 1 174 ? 28.987 -27.192 5.097 1.00 38.22 174 GLY A CA 1
ATOM 1352 C C . GLY A 1 174 ? 28.326 -27.905 6.285 1.00 38.22 174 GLY A C 1
ATOM 1353 O O . GLY A 1 174 ? 27.458 -27.327 6.930 1.00 38.22 174 GLY A O 1
ATOM 1354 N N . VAL A 1 175 ? 28.718 -29.143 6.609 1.00 44.59 175 VAL A N 1
ATOM 1355 C CA . VAL A 1 175 ? 28.002 -29.972 7.608 1.00 44.59 175 VAL A CA 1
ATOM 1356 C C . VAL A 1 175 ? 28.517 -29.771 9.044 1.00 44.59 175 VAL A C 1
ATOM 1358 O O . VAL A 1 175 ? 27.853 -30.159 10.001 1.00 44.59 175 VAL A O 1
ATOM 1361 N N . VAL A 1 176 ? 29.655 -29.098 9.246 1.00 44.69 176 VAL A N 1
ATOM 1362 C CA . VAL A 1 176 ? 30.272 -28.988 10.585 1.00 44.69 176 VAL A CA 1
ATOM 1363 C C . VAL A 1 176 ? 29.603 -27.930 11.483 1.00 44.69 176 VAL A C 1
ATOM 1365 O O . VAL A 1 176 ? 29.653 -28.056 12.703 1.00 44.69 176 VAL A O 1
ATOM 1368 N N . MET A 1 177 ? 28.890 -26.937 10.938 1.00 44.12 177 MET A N 1
ATOM 1369 C CA . MET A 1 177 ? 28.278 -25.875 11.764 1.00 44.12 177 MET A CA 1
ATOM 1370 C C . MET A 1 177 ? 26.887 -26.206 12.332 1.00 44.12 177 MET A C 1
ATOM 1372 O O . MET A 1 177 ? 26.404 -25.488 13.201 1.00 44.12 177 MET A O 1
ATOM 1376 N N . MET A 1 178 ? 26.253 -27.310 11.920 1.00 46.16 178 MET A N 1
ATOM 1377 C CA . MET A 1 178 ? 24.938 -27.715 12.451 1.00 46.16 178 MET A CA 1
ATOM 1378 C C . MET A 1 178 ? 25.027 -28.656 13.671 1.00 46.16 178 MET A C 1
ATOM 1380 O O . MET A 1 178 ? 24.004 -29.011 14.248 1.00 46.16 178 MET A O 1
ATOM 1384 N N . GLY A 1 179 ? 26.239 -29.050 14.085 1.00 41.88 179 GLY A N 1
ATOM 1385 C CA . GLY A 1 179 ? 26.460 -30.043 15.146 1.00 41.88 179 GLY A CA 1
ATOM 1386 C C . GLY A 1 179 ? 26.674 -29.499 16.564 1.00 41.88 179 GLY A C 1
ATOM 1387 O O . GLY A 1 179 ? 26.628 -30.280 17.507 1.00 41.88 179 GLY A O 1
ATOM 1388 N N . VAL A 1 180 ? 26.898 -28.192 16.754 1.00 44.53 180 VAL A N 1
ATOM 1389 C CA . VAL A 1 180 ? 27.296 -27.647 18.076 1.00 44.53 180 VAL A CA 1
ATOM 1390 C C . VAL A 1 180 ? 26.134 -26.977 18.837 1.00 44.53 180 VAL A C 1
ATOM 1392 O O . VAL A 1 180 ? 26.237 -26.750 20.037 1.00 44.53 180 VAL A O 1
ATOM 1395 N N . GLY A 1 181 ? 24.981 -26.731 18.200 1.00 41.94 181 GLY A N 1
ATOM 1396 C CA . GLY A 1 181 ? 23.829 -26.073 18.848 1.00 41.94 181 GLY A CA 1
ATOM 1397 C C . GLY A 1 181 ? 22.794 -27.000 19.507 1.00 41.94 181 GLY A C 1
ATOM 1398 O O . GLY A 1 181 ? 21.970 -26.533 20.286 1.00 41.94 181 GLY A O 1
ATOM 1399 N N . GLY A 1 182 ? 22.806 -28.304 19.209 1.00 39.41 182 GLY A N 1
ATOM 1400 C CA . GLY A 1 182 ? 21.742 -29.236 19.626 1.00 39.41 182 GLY A CA 1
ATOM 1401 C C . GLY A 1 182 ? 21.896 -29.857 21.022 1.00 39.41 182 GLY A C 1
ATOM 1402 O O . GLY A 1 182 ? 21.034 -30.624 21.438 1.00 39.41 182 GLY A O 1
ATOM 1403 N N . GLY A 1 183 ? 22.985 -29.566 21.739 1.00 37.28 183 GLY A N 1
ATOM 1404 C CA . GLY A 1 183 ? 23.399 -30.326 22.926 1.00 37.28 183 GLY A CA 1
ATOM 1405 C C . GLY A 1 183 ? 22.988 -29.782 24.298 1.00 37.28 183 GLY A C 1
ATOM 1406 O O . GLY A 1 183 ? 23.414 -30.357 25.291 1.00 37.28 183 GLY A O 1
ATOM 1407 N N . LEU A 1 184 ? 22.209 -28.696 24.401 1.00 41.06 184 LEU A N 1
ATOM 1408 C CA . LEU A 1 184 ? 21.920 -28.056 25.702 1.00 41.06 184 LEU A CA 1
ATOM 1409 C C . LEU A 1 184 ? 20.435 -27.962 26.092 1.00 41.06 184 LEU A C 1
ATOM 1411 O O . LEU A 1 184 ? 20.114 -27.293 27.068 1.00 41.06 184 LEU A O 1
ATOM 1415 N N . TYR A 1 185 ? 19.519 -28.651 25.402 1.00 47.34 185 TYR A N 1
ATOM 1416 C CA . TYR A 1 185 ? 18.077 -28.530 25.688 1.00 47.34 185 TYR A CA 1
ATOM 1417 C C . TYR A 1 185 ? 17.407 -29.731 26.378 1.00 47.34 185 TYR A C 1
ATOM 1419 O O . TYR A 1 185 ? 16.184 -29.725 26.505 1.00 47.34 185 TYR A O 1
ATOM 1427 N N . SER A 1 186 ? 18.143 -30.732 26.885 1.00 45.84 186 SER A N 1
ATOM 1428 C CA . SER A 1 186 ? 17.510 -31.874 27.582 1.00 45.84 186 SER A CA 1
ATOM 1429 C C . SER A 1 186 ? 17.597 -31.879 29.114 1.00 45.84 186 SER A C 1
ATOM 1431 O O . SER A 1 186 ? 17.089 -32.817 29.718 1.00 45.84 186 SER A O 1
ATOM 1433 N N . GLU A 1 187 ? 18.155 -30.859 29.775 1.00 44.44 187 GLU A N 1
ATOM 1434 C CA . GLU A 1 187 ? 18.228 -30.821 31.249 1.00 44.44 187 GLU A CA 1
ATOM 1435 C C . GLU A 1 187 ? 17.939 -29.426 31.827 1.00 44.44 187 GLU A C 1
ATOM 1437 O O . GLU A 1 187 ? 18.844 -28.715 32.247 1.00 44.44 187 GLU A O 1
ATOM 1442 N N . ALA A 1 188 ? 16.665 -29.019 31.882 1.00 41.16 188 ALA A N 1
ATOM 1443 C CA . ALA A 1 188 ? 16.230 -27.915 32.754 1.00 41.16 188 ALA A CA 1
ATOM 1444 C C . ALA A 1 188 ? 14.721 -27.947 33.076 1.00 41.16 188 ALA A C 1
ATOM 1446 O O . ALA A 1 188 ? 14.050 -26.919 33.118 1.00 41.16 188 ALA A O 1
ATOM 1447 N N . SER A 1 189 ? 14.149 -29.122 33.354 1.00 48.88 189 SER A N 1
ATOM 1448 C CA . SER A 1 189 ? 12.879 -29.199 34.084 1.00 48.88 189 SER A CA 1
ATOM 1449 C C . SER A 1 189 ? 13.162 -29.061 35.585 1.00 48.88 189 SER A C 1
ATOM 1451 O O . SER A 1 189 ? 13.329 -30.076 36.260 1.00 48.88 189 SER A O 1
ATOM 1453 N N . ARG A 1 190 ? 13.267 -27.809 36.065 1.00 45.97 190 ARG A N 1
ATOM 1454 C CA . ARG A 1 190 ? 13.117 -27.298 37.456 1.00 45.97 190 ARG A CA 1
ATOM 1455 C C . ARG A 1 190 ? 14.097 -26.143 37.706 1.00 45.97 190 ARG A C 1
ATOM 1457 O O . ARG A 1 190 ? 15.177 -26.336 38.249 1.00 45.97 190 ARG A O 1
ATOM 1464 N N . GLY A 1 191 ? 13.692 -24.932 37.347 1.00 42.41 191 GLY A N 1
ATOM 1465 C CA . GLY A 1 191 ? 14.400 -23.713 37.732 1.00 42.41 191 GLY A CA 1
ATOM 1466 C C . GLY A 1 191 ? 13.900 -22.525 36.930 1.00 42.41 191 GLY A C 1
ATOM 1467 O O . GLY A 1 191 ? 13.949 -22.548 35.708 1.00 42.41 191 GLY A O 1
ATOM 1468 N N . VAL A 1 192 ? 13.373 -21.514 37.615 1.00 49.28 192 VAL A N 1
ATOM 1469 C CA . VAL A 1 192 ? 12.943 -20.238 37.031 1.00 49.28 192 VAL A CA 1
ATOM 1470 C C . VAL A 1 192 ? 14.150 -19.588 36.348 1.00 49.28 192 VAL A C 1
ATOM 1472 O O . VAL A 1 192 ? 15.064 -19.127 37.028 1.00 49.28 192 VAL A O 1
ATOM 1475 N N . VAL A 1 193 ? 14.176 -19.582 35.013 1.00 44.22 193 VAL A N 1
ATOM 1476 C CA . VAL A 1 193 ? 15.202 -18.883 34.230 1.00 44.22 193 VAL A CA 1
ATOM 1477 C C . VAL A 1 193 ? 14.681 -17.495 33.892 1.00 44.22 193 VAL A C 1
ATOM 1479 O O . VAL A 1 193 ? 13.700 -17.330 33.173 1.00 44.22 193 VAL A O 1
ATOM 1482 N N . GLN A 1 194 ? 15.363 -16.497 34.440 1.00 47.28 194 GLN A N 1
ATOM 1483 C CA . GLN A 1 194 ? 15.200 -15.085 34.138 1.00 47.28 194 GLN A CA 1
ATOM 1484 C C . GLN A 1 194 ? 15.644 -14.831 32.687 1.00 47.28 194 GLN A C 1
ATOM 1486 O O . GLN A 1 194 ? 16.834 -14.842 32.370 1.00 47.28 194 GLN A O 1
ATOM 1491 N N . THR A 1 195 ? 14.678 -14.654 31.788 1.00 45.62 195 THR A N 1
ATOM 1492 C CA . THR A 1 195 ? 14.887 -14.373 30.364 1.00 45.62 195 THR A CA 1
ATOM 1493 C C . THR A 1 195 ? 15.420 -12.953 30.182 1.00 45.62 195 THR A C 1
ATOM 1495 O O . THR A 1 195 ? 14.686 -11.973 30.272 1.00 45.62 195 THR A O 1
ATOM 1498 N N . GLY A 1 196 ? 16.727 -12.833 29.944 1.00 44.66 196 GLY A N 1
ATOM 1499 C CA . GLY A 1 196 ? 17.354 -11.570 29.564 1.00 44.66 196 GLY A CA 1
ATOM 1500 C C . GLY A 1 196 ? 17.078 -11.197 28.095 1.00 44.66 196 GLY A C 1
ATOM 1501 O O . GLY A 1 196 ? 16.934 -12.087 27.251 1.00 44.66 196 GLY A O 1
ATOM 1502 N N . PRO A 1 197 ? 17.078 -9.896 27.749 1.00 44.06 197 PRO A N 1
ATOM 1503 C CA . PRO A 1 197 ? 16.752 -9.385 26.408 1.00 44.06 197 PRO A CA 1
ATOM 1504 C C . PRO A 1 197 ? 17.682 -9.868 25.274 1.00 44.06 197 PRO A C 1
ATOM 1506 O O . PRO A 1 197 ? 17.349 -9.717 24.102 1.00 44.06 197 PRO A O 1
ATOM 1509 N N . GLY A 1 198 ? 18.816 -10.506 25.585 1.00 44.06 198 GLY A N 1
ATOM 1510 C CA . GLY A 1 198 ? 19.738 -11.058 24.584 1.00 44.06 198 GLY A CA 1
ATOM 1511 C C . GLY A 1 198 ? 19.243 -12.320 23.859 1.00 44.06 198 GLY A C 1
ATOM 1512 O O . GLY A 1 198 ? 19.742 -12.626 22.779 1.00 44.06 198 GLY A O 1
ATOM 1513 N N . MET A 1 199 ? 18.258 -13.044 24.409 1.00 43.44 199 MET A N 1
ATOM 1514 C CA . MET A 1 199 ? 17.803 -14.329 23.847 1.00 43.44 199 MET A CA 1
ATOM 1515 C C . MET A 1 199 ? 16.725 -14.174 22.754 1.00 43.44 199 MET A C 1
ATOM 1517 O O . MET A 1 199 ? 16.539 -15.069 21.935 1.00 43.44 199 MET A O 1
ATOM 1521 N N . ILE A 1 200 ? 16.051 -13.018 22.685 1.00 48.41 200 ILE A N 1
ATOM 1522 C CA . ILE A 1 200 ? 15.038 -12.730 21.651 1.00 48.41 200 ILE A CA 1
ATOM 1523 C C . ILE A 1 200 ? 15.704 -12.366 20.310 1.00 48.41 200 ILE A C 1
ATOM 1525 O O . ILE A 1 200 ? 15.170 -12.685 19.254 1.00 48.41 200 ILE A O 1
ATOM 1529 N N . ALA A 1 201 ? 16.910 -11.786 20.329 1.00 46.25 201 ALA A N 1
ATOM 1530 C CA . ALA A 1 201 ? 17.623 -11.373 19.115 1.00 46.25 201 ALA A CA 1
ATOM 1531 C C . ALA A 1 201 ? 18.222 -12.543 18.304 1.00 46.25 201 ALA A C 1
ATOM 1533 O O . ALA A 1 201 ? 18.460 -12.410 17.106 1.00 46.25 201 ALA A O 1
ATOM 1534 N N . THR A 1 202 ? 18.473 -13.696 18.931 1.00 46.00 202 THR A N 1
ATOM 1535 C CA . THR A 1 202 ? 19.103 -14.852 18.265 1.00 46.00 202 THR A CA 1
ATOM 1536 C C . THR A 1 202 ? 18.099 -15.782 17.578 1.00 46.00 202 THR A C 1
ATOM 1538 O O . THR A 1 202 ? 18.471 -16.479 16.636 1.00 46.00 202 THR A O 1
ATOM 1541 N N . LEU A 1 203 ? 16.822 -15.763 17.978 1.00 42.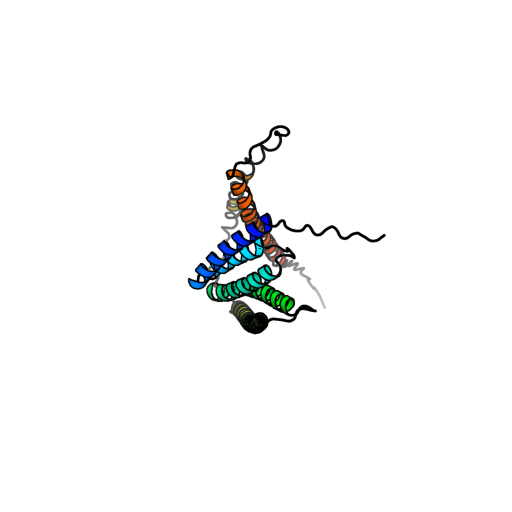91 203 LEU A N 1
ATOM 1542 C CA . LEU A 1 203 ? 15.770 -16.584 17.361 1.00 42.91 203 LEU A CA 1
ATOM 1543 C C . LEU A 1 203 ? 15.219 -15.984 16.057 1.00 42.91 203 LEU A C 1
ATOM 1545 O O . LEU A 1 203 ? 14.883 -16.726 15.137 1.00 42.91 203 LEU A O 1
ATOM 1549 N N . SER A 1 204 ? 15.178 -14.657 15.926 1.00 46.81 204 SER A N 1
ATOM 1550 C CA . SER A 1 204 ? 14.623 -13.978 14.746 1.00 46.81 204 SER A CA 1
ATOM 1551 C C . SER A 1 204 ? 15.547 -14.016 13.521 1.00 46.81 204 SER A C 1
ATOM 1553 O O . SER A 1 204 ? 15.051 -14.103 12.398 1.00 46.81 204 SER A O 1
ATOM 1555 N N . LEU A 1 205 ? 16.876 -14.051 13.699 1.00 45.44 205 LEU A N 1
ATOM 1556 C CA . LEU A 1 205 ? 17.811 -14.177 12.568 1.00 45.44 205 LEU A CA 1
ATOM 1557 C C . LEU A 1 205 ? 17.792 -15.578 11.925 1.00 45.44 205 LEU A C 1
ATOM 1559 O O . LEU A 1 205 ? 18.001 -15.708 10.719 1.00 45.44 205 LEU A O 1
ATOM 1563 N N . GLY A 1 206 ? 17.511 -16.629 12.705 1.00 39.97 206 GLY A N 1
ATOM 1564 C CA . GLY A 1 206 ? 17.491 -18.014 12.217 1.00 39.97 206 GLY A CA 1
ATOM 1565 C C . GLY A 1 206 ? 16.378 -18.292 11.200 1.00 39.97 206 GLY A C 1
ATOM 1566 O O . GLY A 1 206 ? 16.590 -19.026 10.234 1.00 39.97 206 GLY A O 1
ATOM 1567 N N . CYS A 1 207 ? 15.215 -17.654 11.359 1.00 46.94 207 CYS A N 1
ATOM 1568 C CA . CYS A 1 207 ? 14.084 -17.823 10.443 1.00 46.94 207 CYS A CA 1
ATOM 1569 C C . CYS A 1 207 ? 14.322 -17.167 9.072 1.00 46.94 207 CYS A C 1
ATOM 1571 O O . CYS A 1 207 ? 13.883 -17.706 8.056 1.00 46.94 207 CYS A O 1
ATOM 1573 N N . ILE A 1 208 ? 15.061 -16.051 9.019 1.00 50.72 208 ILE A N 1
ATOM 1574 C CA . ILE A 1 208 ? 15.320 -15.312 7.771 1.00 50.72 208 ILE A CA 1
ATOM 1575 C C . ILE A 1 208 ? 16.317 -16.075 6.877 1.00 50.72 208 ILE A C 1
ATOM 1577 O O . ILE A 1 208 ? 16.091 -16.211 5.674 1.00 50.72 208 ILE A O 1
ATOM 1581 N N . PHE A 1 209 ? 17.373 -16.669 7.449 1.00 49.84 209 PHE A N 1
ATOM 1582 C CA . PHE A 1 209 ? 18.336 -17.465 6.670 1.00 49.84 209 PHE A CA 1
ATOM 1583 C C . PHE A 1 209 ? 17.811 -18.857 6.275 1.00 49.84 209 PHE A C 1
ATOM 1585 O O . PHE A 1 209 ? 18.185 -19.373 5.218 1.00 49.84 209 PHE A O 1
ATOM 1592 N N . GLY A 1 210 ? 16.907 -19.451 7.064 1.00 46.72 210 GLY A N 1
ATOM 1593 C CA . GLY A 1 210 ? 16.284 -20.740 6.736 1.00 46.72 210 GLY A CA 1
ATOM 1594 C C . GLY A 1 210 ? 15.435 -20.701 5.458 1.00 46.72 210 GLY A C 1
ATOM 1595 O O . GLY A 1 210 ? 15.484 -21.635 4.655 1.00 46.72 210 GLY A O 1
ATOM 1596 N N . ALA A 1 211 ? 14.715 -19.599 5.220 1.00 52.28 211 ALA A N 1
ATOM 1597 C CA . ALA A 1 211 ? 13.877 -19.438 4.031 1.00 52.28 211 ALA A CA 1
ATOM 1598 C C . ALA A 1 211 ? 14.706 -19.288 2.741 1.00 52.28 211 ALA A C 1
ATOM 1600 O O . ALA A 1 211 ? 14.410 -19.940 1.738 1.00 52.28 211 ALA A O 1
ATOM 1601 N N . ALA A 1 212 ? 15.794 -18.509 2.774 1.00 53.62 212 ALA A N 1
ATOM 1602 C CA . ALA A 1 212 ? 16.674 -18.323 1.617 1.00 53.62 212 ALA A CA 1
ATOM 1603 C C . ALA A 1 212 ? 17.377 -19.630 1.192 1.00 53.62 212 ALA A C 1
ATOM 1605 O O . ALA A 1 212 ? 17.493 -19.922 -0.001 1.00 53.62 212 ALA A O 1
ATOM 1606 N N . GLY A 1 213 ? 17.785 -20.461 2.160 1.00 47.34 213 GLY A N 1
ATOM 1607 C CA . GLY A 1 213 ? 18.397 -21.767 1.888 1.00 47.34 213 GLY A CA 1
ATOM 1608 C C . GLY A 1 213 ? 17.439 -22.770 1.231 1.00 47.34 213 GLY A C 1
ATOM 1609 O O . GLY A 1 213 ? 17.832 -23.488 0.310 1.00 47.34 213 GLY A O 1
ATOM 1610 N N . ALA A 1 214 ? 16.169 -22.791 1.649 1.00 57.97 214 ALA A N 1
ATOM 1611 C CA . ALA A 1 214 ? 15.157 -23.680 1.074 1.00 57.97 214 ALA A CA 1
ATOM 1612 C C . ALA A 1 214 ? 14.815 -23.316 -0.383 1.00 57.97 214 ALA A C 1
ATOM 1614 O O . ALA A 1 214 ? 14.653 -24.208 -1.218 1.00 57.97 214 ALA A O 1
ATOM 1615 N N . VAL A 1 215 ? 14.777 -22.020 -0.715 1.00 57.19 215 VAL A N 1
ATOM 1616 C CA . VAL A 1 215 ? 14.523 -21.541 -2.086 1.00 57.19 215 VAL A CA 1
ATOM 1617 C C . VAL A 1 215 ? 15.677 -21.905 -3.030 1.00 57.19 215 VAL A C 1
ATOM 1619 O O . VAL A 1 215 ? 15.430 -22.376 -4.141 1.00 57.19 215 VAL A O 1
ATOM 1622 N N . ALA A 1 216 ? 16.932 -21.781 -2.582 1.00 60.38 216 ALA A N 1
ATOM 1623 C CA . ALA A 1 216 ? 18.103 -22.163 -3.379 1.00 60.38 216 ALA A CA 1
ATOM 1624 C C . ALA A 1 216 ? 18.201 -23.68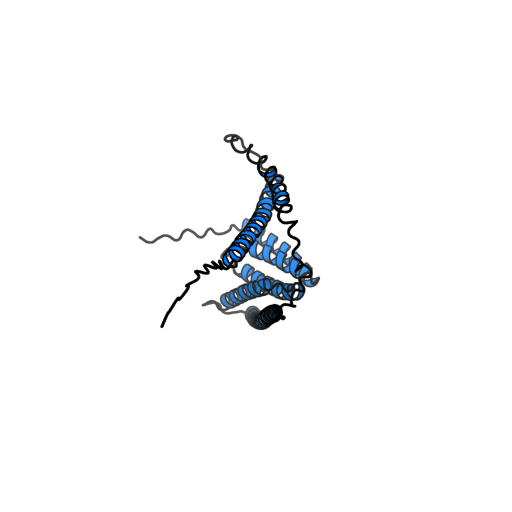6 -3.618 1.00 60.38 216 ALA A C 1
ATOM 1626 O O . ALA A 1 216 ? 18.590 -24.128 -4.701 1.00 60.38 216 ALA A O 1
ATOM 1627 N N . LEU A 1 217 ? 17.803 -24.507 -2.638 1.00 57.41 217 LEU A N 1
ATOM 1628 C CA . LEU A 1 217 ? 17.706 -25.963 -2.812 1.00 57.41 217 LEU A CA 1
ATOM 1629 C C . LEU A 1 217 ? 16.549 -26.361 -3.742 1.00 57.41 217 LEU A C 1
ATOM 1631 O O . LEU A 1 217 ? 16.698 -27.282 -4.550 1.00 57.41 217 LEU A O 1
ATOM 1635 N N . GLY A 1 218 ? 15.420 -25.649 -3.669 1.00 59.75 218 GLY A N 1
ATOM 1636 C CA . GLY A 1 218 ? 14.272 -25.854 -4.551 1.00 59.75 218 GLY A CA 1
ATOM 1637 C C . GLY A 1 218 ? 14.596 -25.571 -6.020 1.00 59.75 218 GLY A C 1
ATOM 1638 O O . GLY A 1 218 ? 14.307 -26.401 -6.884 1.00 59.75 218 GLY A O 1
ATOM 1639 N N . SER A 1 219 ? 15.262 -24.449 -6.313 1.00 56.84 219 SER A N 1
ATOM 1640 C CA . SER A 1 219 ? 15.631 -24.081 -7.688 1.00 56.84 219 SER A CA 1
ATOM 1641 C C . SER A 1 219 ? 16.665 -25.037 -8.298 1.00 56.84 219 SER A C 1
ATOM 1643 O O . SER A 1 219 ? 16.524 -25.439 -9.455 1.00 56.84 219 SER A O 1
ATOM 1645 N N . GLY A 1 220 ? 17.637 -25.512 -7.508 1.00 48.41 220 GLY A N 1
ATOM 1646 C CA . GLY A 1 220 ? 18.632 -26.492 -7.960 1.00 48.41 220 GLY A CA 1
ATOM 1647 C C . GLY A 1 220 ? 18.043 -27.862 -8.336 1.00 48.41 220 GLY A C 1
ATOM 1648 O O . GLY A 1 220 ? 18.496 -28.499 -9.292 1.00 48.41 220 GLY A O 1
ATOM 1649 N N . LEU A 1 221 ? 17.003 -28.319 -7.628 1.00 60.00 221 LEU A N 1
ATOM 1650 C CA . LEU A 1 221 ? 16.317 -29.582 -7.935 1.00 60.00 221 LEU A CA 1
ATOM 1651 C C . LEU A 1 221 ? 15.454 -29.493 -9.203 1.00 60.00 221 LEU A C 1
ATOM 1653 O O . LEU A 1 221 ? 15.414 -30.453 -9.980 1.00 60.00 221 LEU A O 1
ATOM 1657 N N . VAL A 1 222 ? 14.813 -28.346 -9.446 1.00 56.66 222 VAL A N 1
ATOM 1658 C CA . VAL A 1 222 ? 14.000 -28.109 -10.652 1.00 56.66 222 VAL A CA 1
ATOM 1659 C C . VAL A 1 222 ? 14.875 -28.063 -11.910 1.00 56.66 222 VAL A C 1
ATOM 1661 O O . VAL A 1 222 ? 14.535 -28.692 -12.918 1.00 56.66 222 VAL A O 1
ATOM 1664 N N . GLU A 1 223 ? 16.047 -27.426 -11.838 1.00 47.09 223 GLU A N 1
ATOM 1665 C CA . GLU A 1 223 ? 16.985 -27.342 -12.965 1.00 47.09 223 GLU A CA 1
ATOM 1666 C C . GLU A 1 223 ? 17.545 -28.726 -13.343 1.00 47.09 223 GLU A C 1
ATOM 1668 O O . GLU A 1 223 ? 17.586 -29.108 -14.518 1.00 47.09 223 GLU A O 1
ATOM 1673 N N . ARG A 1 224 ? 17.870 -29.560 -12.342 1.00 50.47 224 ARG A N 1
ATOM 1674 C CA . ARG A 1 224 ? 18.320 -30.944 -12.572 1.00 50.47 224 ARG A CA 1
ATOM 1675 C C . ARG A 1 224 ? 17.244 -31.785 -13.261 1.00 50.47 224 ARG A C 1
ATOM 1677 O O . ARG A 1 224 ? 17.561 -32.607 -14.123 1.00 50.47 224 ARG A O 1
ATOM 1684 N N . HIS A 1 225 ? 15.974 -31.569 -12.926 1.00 49.31 225 HIS A N 1
ATOM 1685 C CA . HIS A 1 225 ? 14.871 -32.316 -13.523 1.00 49.31 225 HIS A CA 1
ATOM 1686 C C . HIS A 1 225 ? 14.602 -31.921 -14.986 1.00 49.31 225 HIS A C 1
ATOM 1688 O O . HIS A 1 225 ? 14.168 -32.767 -15.777 1.00 49.31 225 HIS A O 1
ATOM 1694 N N . ARG A 1 226 ? 14.903 -30.670 -15.369 1.00 52.31 226 ARG A N 1
ATOM 1695 C CA . ARG A 1 226 ? 14.880 -30.205 -16.767 1.00 52.31 226 ARG A CA 1
ATOM 1696 C C . ARG A 1 226 ? 16.004 -30.820 -17.594 1.00 52.31 226 ARG A C 1
ATOM 1698 O O . ARG A 1 226 ? 15.738 -31.325 -18.681 1.00 52.31 226 ARG A O 1
ATOM 1705 N N . ILE A 1 227 ? 17.225 -30.863 -17.063 1.00 52.62 227 ILE A N 1
ATOM 1706 C CA . ILE A 1 227 ? 18.387 -31.419 -17.779 1.00 52.62 227 ILE A CA 1
ATOM 1707 C C . ILE A 1 227 ? 18.225 -32.930 -18.018 1.00 52.62 227 ILE A C 1
ATOM 1709 O O . ILE A 1 227 ? 18.545 -33.422 -19.097 1.00 52.62 227 ILE A O 1
ATOM 1713 N N . VAL A 1 228 ? 17.647 -33.665 -17.062 1.00 51.88 228 VAL A N 1
ATOM 1714 C CA . VAL A 1 228 ? 17.387 -35.110 -17.216 1.00 51.88 228 VAL A CA 1
ATOM 1715 C C . VAL A 1 228 ? 16.275 -35.401 -18.235 1.00 51.88 228 VAL A C 1
ATOM 1717 O O . VAL A 1 228 ? 16.324 -36.429 -18.906 1.00 51.88 228 VAL A O 1
ATOM 1720 N N . ARG A 1 229 ? 15.298 -34.500 -18.418 1.00 49.28 229 ARG A N 1
ATOM 1721 C CA . ARG A 1 229 ? 14.263 -34.641 -19.464 1.00 49.28 229 ARG A CA 1
ATOM 1722 C C . ARG A 1 229 ? 14.720 -34.169 -20.847 1.00 49.28 229 ARG A C 1
ATOM 1724 O O . ARG A 1 229 ? 14.151 -34.604 -21.842 1.00 49.28 229 ARG A O 1
ATOM 1731 N N . ALA A 1 230 ? 15.741 -33.317 -20.916 1.00 44.09 230 ALA A N 1
ATOM 1732 C CA . ALA A 1 230 ? 16.290 -32.793 -22.165 1.00 44.09 230 ALA A CA 1
ATOM 1733 C C . ALA A 1 230 ? 17.385 -33.678 -22.789 1.00 44.09 230 ALA A C 1
ATOM 1735 O O . ALA A 1 230 ? 17.963 -33.292 -23.800 1.00 44.09 230 ALA A O 1
ATOM 1736 N N . ALA A 1 231 ? 17.670 -34.858 -22.231 1.00 38.50 231 ALA A N 1
ATOM 1737 C CA . ALA A 1 231 ? 18.492 -35.863 -22.894 1.00 38.50 231 ALA A CA 1
ATOM 1738 C C . ALA A 1 231 ? 17.600 -36.737 -23.798 1.00 38.50 231 ALA A C 1
ATOM 1740 O O . ALA A 1 231 ? 16.977 -37.681 -23.300 1.00 38.50 231 ALA A O 1
ATOM 1741 N N . PRO A 1 232 ? 17.503 -36.479 -25.118 1.00 45.56 232 PRO A N 1
ATOM 1742 C CA . PRO A 1 232 ? 16.888 -37.436 -26.016 1.00 45.56 232 PRO A CA 1
ATOM 1743 C C . PRO A 1 232 ? 17.754 -38.695 -26.009 1.00 45.56 232 PRO A C 1
ATOM 1745 O O . PRO A 1 232 ? 18.892 -38.704 -26.481 1.00 45.56 232 PRO A O 1
ATOM 1748 N N . MET A 1 233 ? 17.202 -39.778 -25.467 1.00 45.84 233 MET A N 1
ATOM 1749 C CA . MET A 1 233 ? 17.690 -41.132 -25.690 1.00 45.84 233 MET A CA 1
ATOM 1750 C C . MET A 1 233 ? 17.523 -41.446 -27.186 1.00 45.84 233 MET A C 1
ATOM 1752 O O . MET A 1 233 ? 16.563 -42.081 -27.614 1.00 45.84 233 MET A O 1
ATOM 1756 N N . ILE A 1 234 ? 18.459 -40.980 -28.014 1.00 48.84 234 ILE A N 1
ATOM 1757 C CA . ILE A 1 234 ? 18.628 -41.470 -29.382 1.00 48.84 234 ILE A CA 1
ATOM 1758 C C . ILE A 1 234 ? 19.261 -42.857 -29.253 1.00 48.84 234 ILE A C 1
ATOM 1760 O O . ILE A 1 234 ? 20.473 -43.039 -29.358 1.00 48.84 234 ILE A O 1
ATOM 1764 N N . SER A 1 235 ? 18.420 -43.857 -28.981 1.00 44.41 235 SER A N 1
ATOM 1765 C CA . SER A 1 235 ? 18.776 -45.260 -29.162 1.00 44.41 235 SER A CA 1
ATOM 1766 C C . SER A 1 235 ? 18.822 -45.537 -30.663 1.00 44.41 235 SER A C 1
ATOM 1768 O O . SER A 1 235 ? 17.835 -45.906 -31.296 1.00 44.41 235 SER A O 1
ATOM 1770 N N . ARG A 1 236 ? 19.992 -45.304 -31.263 1.00 46.09 236 ARG A N 1
ATOM 1771 C CA . ARG A 1 236 ? 20.313 -45.722 -32.629 1.00 46.09 236 ARG A CA 1
ATOM 1772 C C . ARG A 1 236 ? 20.501 -47.246 -32.631 1.00 46.09 236 ARG A C 1
ATOM 1774 O O . ARG A 1 236 ? 21.619 -47.747 -32.614 1.00 46.09 236 ARG A O 1
ATOM 1781 N N . LYS A 1 237 ? 19.403 -48.006 -32.640 1.00 44.75 237 LYS A N 1
ATOM 1782 C CA . LYS A 1 237 ? 19.418 -49.396 -33.119 1.00 44.75 237 LYS A CA 1
ATOM 1783 C C . LYS A 1 237 ? 19.261 -49.375 -34.636 1.00 44.75 237 LYS A C 1
ATOM 1785 O O . LYS A 1 237 ? 18.180 -49.564 -35.180 1.00 44.75 237 LYS A O 1
ATOM 1790 N N . THR A 1 238 ? 20.372 -49.131 -35.320 1.00 48.81 238 THR A N 1
ATOM 1791 C CA . THR A 1 238 ? 20.566 -49.511 -36.721 1.00 48.81 238 THR A CA 1
ATOM 1792 C C . THR A 1 238 ? 20.608 -51.039 -36.786 1.00 48.81 238 THR A C 1
ATOM 1794 O O . THR A 1 238 ? 21.668 -51.652 -36.705 1.00 48.81 238 THR A O 1
ATOM 1797 N N . ALA A 1 239 ? 19.435 -51.667 -36.872 1.00 49.12 239 ALA A N 1
ATOM 1798 C CA . ALA A 1 239 ? 19.318 -53.036 -37.349 1.00 49.12 239 ALA A CA 1
ATOM 1799 C C . ALA A 1 239 ? 19.400 -52.985 -38.879 1.00 49.12 239 ALA A C 1
ATOM 1801 O O . ALA A 1 239 ? 18.472 -52.535 -39.549 1.00 49.12 239 ALA A O 1
ATOM 1802 N N . GLY A 1 240 ? 20.551 -53.382 -39.421 1.00 45.81 240 GLY A N 1
ATOM 1803 C CA . GLY A 1 240 ? 20.726 -53.595 -40.851 1.00 45.81 240 GLY A CA 1
ATOM 1804 C C . GLY A 1 240 ? 19.829 -54.738 -41.314 1.00 45.81 240 GLY A C 1
ATOM 1805 O O . GLY A 1 240 ? 20.098 -55.900 -41.023 1.00 45.81 240 GLY A O 1
ATOM 1806 N N . VAL A 1 241 ? 18.763 -54.403 -42.037 1.00 55.91 241 VAL A N 1
ATOM 1807 C CA . VAL A 1 241 ? 17.994 -55.367 -42.824 1.00 55.91 241 VAL A CA 1
ATOM 1808 C C . VAL A 1 241 ? 18.675 -55.473 -44.185 1.00 55.91 241 VAL A C 1
ATOM 1810 O O . VAL A 1 241 ? 18.544 -54.603 -45.041 1.00 55.91 241 VAL A O 1
ATOM 1813 N N . SER A 1 242 ? 19.448 -56.542 -44.357 1.00 52.81 242 SER A N 1
ATOM 1814 C CA . SER A 1 242 ? 19.925 -57.019 -45.654 1.00 52.81 242 SER A CA 1
ATOM 1815 C C . SER A 1 242 ? 18.747 -57.669 -46.384 1.00 52.81 242 SER A C 1
ATOM 1817 O O . SER A 1 242 ? 18.375 -58.797 -46.058 1.00 52.81 242 SER A O 1
ATOM 1819 N N . LEU A 1 243 ? 18.166 -56.983 -47.371 1.00 55.66 243 LEU A N 1
ATOM 1820 C CA . LEU A 1 243 ? 17.247 -57.604 -48.325 1.00 55.66 243 LEU A CA 1
ATOM 1821 C C . LEU A 1 243 ? 18.061 -58.132 -49.516 1.00 55.66 243 LEU A C 1
ATOM 1823 O O . LEU A 1 243 ? 18.384 -57.402 -50.449 1.00 55.66 243 LEU A O 1
ATOM 1827 N N . GLY A 1 244 ? 18.425 -59.412 -49.451 1.00 59.97 244 GLY A N 1
ATOM 1828 C CA . GLY A 1 244 ? 18.885 -60.172 -50.607 1.00 59.97 244 GLY A CA 1
ATOM 1829 C C . GLY A 1 244 ? 17.675 -60.687 -51.381 1.00 59.97 244 GLY A C 1
ATOM 1830 O O . GLY A 1 244 ? 16.944 -61.533 -50.876 1.00 59.97 244 GLY A O 1
ATOM 1831 N N . GLY A 1 245 ? 17.469 -60.181 -52.595 1.00 50.44 245 GLY A N 1
ATOM 1832 C CA . GLY A 1 245 ? 16.466 -60.675 -53.535 1.00 50.44 245 GLY A CA 1
ATOM 1833 C C . GLY A 1 245 ? 17.120 -60.984 -54.875 1.00 50.44 245 GLY A C 1
ATOM 1834 O O . GLY A 1 245 ? 17.424 -60.074 -55.636 1.00 50.44 245 GLY A O 1
ATOM 1835 N N . ARG A 1 246 ? 17.359 -62.273 -55.131 1.00 52.09 246 ARG A N 1
ATOM 1836 C CA . ARG A 1 246 ? 17.557 -62.835 -56.473 1.00 52.09 246 ARG A CA 1
ATOM 1837 C C . ARG A 1 246 ? 16.196 -62.889 -57.160 1.00 52.09 246 ARG A C 1
ATOM 1839 O O . ARG A 1 246 ? 15.335 -63.553 -56.597 1.00 52.09 246 ARG A O 1
ATOM 1846 N N . PHE A 1 247 ? 16.058 -62.284 -58.336 1.00 49.50 247 PHE A N 1
ATOM 1847 C CA . PHE A 1 247 ? 15.334 -62.809 -59.501 1.00 49.50 247 PHE A CA 1
ATOM 1848 C C . PHE A 1 247 ? 15.877 -62.119 -60.751 1.00 49.50 247 PHE A C 1
ATOM 1850 O O . PHE A 1 247 ? 16.071 -60.885 -60.688 1.00 49.50 247 PHE A O 1
#

Sequence (247 aa):
MPVQPAGVATMSPEEMATIEAGVDILRTRAIRSYDNREYVDAAEQWELAYGLVGPSPELVAERQELGFELAHAHVHAHAHDHQPDRLERARALLWRFIAHVARPGHTPTVAERAQVDHATELLEIIGHRLDDDWRDAQLKDLRPLQPRHDPAARPSLGRANALIGAGATALGVGVVMMGVGGGLYSEASRGVVQTGPGMIATLSLGCIFGAAGAVALGSGLVERHRIVRAAPMISRKTAGVSLGGRF

Secondary structure (DSSP, 8-state):
---PPPP--PPPHHHHHHHHHHHHHHHHHHHHHHHTT-HHHHHHHHHHHHHHHTT-STTHHHHHHHHHHHHHHHHHHHHHH--HHHHHHHHHHHHHHHHHHT-TT----HHHHHHHHHHHHHHHHHHHHHHHHHHHHHHHHTS-------TT-S--TT-TTTSTTTTSSGGGSSSGGGSSSSSSSSS-SS------TTTHHHHHHHHHHHHHHHHHHHHHHHHHHHHHHT-----------------

pLDDT: mean 75.71, std 23.27, range [37.28, 98.56]